Protein AF-A0AA42SFW3-F1 (afdb_monomer)

InterPro domains:
  IPR024712 Catalase, mono-functional, haem-containing, clade 2 [PTHR42821] (2-183)
  IPR029062 Class I glutamine amidotransferase-like [G3DSA:3.40.50.880] (38-189)
  IPR029062 Class I glutamine amidotransferase-like [SSF52317] (36-187)
  IPR041399 Large catalase, C-terminal domain [PF18011] (39-180)
  IPR041399 Large catalase, C-terminal domain [cd03132] (39-154)

Sequence (189 aa):
KELGIKTPPKQQDSLHQPAIASSKRLSTSSFPASDIKQRKIALLVHDDVNASSIDDIKIWAEAEKAIVETLAPKAAPVKSSDGNEIPVDGRQNGEPSVTYDAVIVVDGNNLEVFKADGVSKHYVLETYKHLKPIVFLGDKCALIDEFQLSKDAALFSTQNFKEIQDQFKQAIQNHRLWDREKVVAAIPA

Structure (mmCIF, N/CA/C/O backbone):
data_AF-A0AA42SFW3-F1
#
_entry.id   AF-A0AA42SFW3-F1
#
loop_
_atom_site.group_PDB
_atom_site.id
_atom_site.type_symbol
_atom_site.label_atom_id
_atom_site.label_alt_id
_atom_site.label_com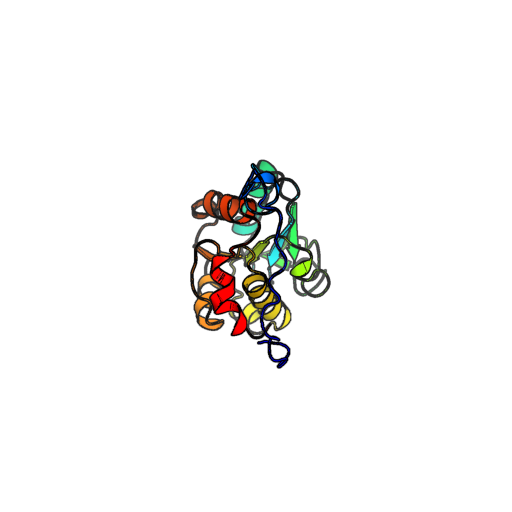p_id
_atom_site.label_asym_id
_atom_site.label_entity_id
_atom_site.label_seq_id
_atom_site.pdbx_PDB_ins_code
_atom_site.Cartn_x
_atom_site.Cartn_y
_atom_site.Cartn_z
_atom_site.occupancy
_atom_site.B_iso_or_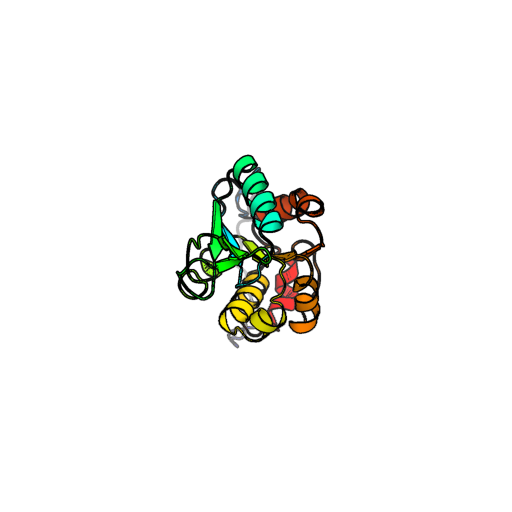equiv
_atom_site.auth_seq_id
_atom_site.auth_comp_id
_atom_site.auth_asym_id
_atom_site.auth_atom_id
_atom_site.pdbx_PDB_model_num
ATOM 1 N N . LYS A 1 1 ? 2.750 -11.425 -32.689 1.00 72.44 1 LYS A N 1
ATOM 2 C CA . LYS A 1 1 ? 2.224 -12.540 -31.866 1.00 72.44 1 LYS A CA 1
ATOM 3 C C . LYS A 1 1 ? 0.876 -12.148 -31.275 1.00 72.44 1 LYS A C 1
ATOM 5 O O . LYS A 1 1 ? -0.109 -12.700 -31.729 1.00 72.44 1 LYS A O 1
ATOM 10 N N . GLU A 1 2 ? 0.822 -11.104 -30.446 1.00 85.38 2 GLU A N 1
ATOM 11 C CA . GLU A 1 2 ? -0.435 -10.586 -29.864 1.00 85.38 2 GLU A CA 1
ATOM 12 C C . GLU A 1 2 ? -1.460 -10.078 -30.893 1.00 85.38 2 GLU A C 1
ATOM 14 O O . GLU A 1 2 ? -2.657 -10.226 -30.701 1.00 85.38 2 GLU A O 1
ATOM 19 N N . LEU A 1 3 ? -1.005 -9.533 -32.028 1.00 90.12 3 LEU A N 1
ATOM 20 C CA . LEU A 1 3 ? -1.896 -9.015 -33.080 1.00 90.12 3 LEU A CA 1
ATOM 21 C C . LEU A 1 3 ? -2.330 -10.068 -34.115 1.00 90.12 3 LEU A C 1
ATOM 23 O O . LEU A 1 3 ? -3.009 -9.729 -35.076 1.00 90.12 3 LEU A O 1
ATOM 27 N N . GLY A 1 4 ? -1.868 -11.320 -34.010 1.00 91.12 4 GLY A N 1
ATOM 28 C CA . GLY A 1 4 ? -2.162 -12.369 -35.004 1.00 91.12 4 GLY A CA 1
ATOM 29 C C . GLY A 1 4 ? -1.581 -12.143 -36.414 1.00 91.12 4 GLY A C 1
ATOM 30 O O . GLY A 1 4 ? -1.746 -12.987 -37.292 1.00 91.12 4 GLY A O 1
ATOM 31 N N . ILE A 1 5 ? -0.870 -11.036 -36.648 1.00 92.31 5 ILE A N 1
ATOM 32 C CA . ILE A 1 5 ? -0.263 -10.706 -37.943 1.00 92.31 5 ILE A CA 1
ATOM 33 C C . ILE A 1 5 ? 1.035 -11.502 -38.134 1.00 92.31 5 ILE A C 1
ATOM 35 O O . ILE A 1 5 ? 1.888 -11.553 -37.240 1.00 92.31 5 ILE A O 1
ATOM 39 N N . LYS A 1 6 ? 1.197 -12.109 -39.316 1.00 89.44 6 LYS A N 1
ATOM 40 C CA . LYS A 1 6 ? 2.431 -12.796 -39.723 1.00 89.44 6 LYS A CA 1
ATOM 41 C C . LYS A 1 6 ? 3.496 -11.772 -40.109 1.00 89.44 6 LYS A C 1
ATOM 43 O O . LYS A 1 6 ? 3.231 -10.879 -40.908 1.00 89.44 6 LYS A O 1
ATOM 48 N N . THR A 1 7 ? 4.701 -11.921 -39.566 1.00 85.31 7 THR A N 1
ATOM 49 C CA . THR A 1 7 ? 5.826 -11.038 -39.889 1.00 85.31 7 THR A CA 1
ATOM 50 C C . THR A 1 7 ? 6.235 -11.230 -41.356 1.00 85.31 7 THR A C 1
ATOM 52 O O . THR A 1 7 ? 6.518 -12.368 -41.742 1.00 85.31 7 THR A O 1
ATOM 55 N N . PRO A 1 8 ? 6.272 -10.166 -42.181 1.00 84.44 8 PRO A N 1
ATOM 56 C CA . PRO A 1 8 ? 6.780 -10.261 -43.546 1.00 84.44 8 PRO A CA 1
ATOM 57 C C . PRO A 1 8 ? 8.282 -10.606 -43.556 1.00 84.44 8 PRO A C 1
ATOM 59 O O . PRO A 1 8 ? 8.975 -10.383 -42.557 1.00 84.44 8 PRO A O 1
ATOM 62 N N . PRO A 1 9 ? 8.810 -11.157 -44.665 1.00 85.25 9 PRO A N 1
ATOM 63 C CA . PRO A 1 9 ? 10.235 -11.446 -44.790 1.00 85.25 9 PRO A CA 1
ATOM 64 C C . PRO A 1 9 ? 11.069 -10.172 -44.602 1.00 85.25 9 PRO A C 1
ATOM 66 O O . PRO A 1 9 ? 10.716 -9.098 -45.087 1.00 85.25 9 PRO A O 1
ATOM 69 N N . LYS A 1 10 ? 12.178 -10.299 -43.865 1.00 77.50 10 LYS A N 1
ATOM 70 C CA . LYS A 1 10 ? 13.058 -9.186 -43.487 1.00 77.50 10 LYS A CA 1
ATOM 71 C C . LYS A 1 10 ? 13.659 -8.545 -44.746 1.00 77.50 10 LYS A C 1
ATOM 73 O O . LYS A 1 10 ? 14.435 -9.196 -45.441 1.00 77.50 10 LYS A O 1
ATOM 78 N N . GLN A 1 11 ? 13.325 -7.287 -45.028 1.00 72.06 11 GLN A N 1
ATOM 79 C CA . GLN A 1 11 ? 14.016 -6.503 -46.056 1.00 72.06 11 GLN A CA 1
ATOM 80 C C . GLN A 1 11 ? 15.428 -6.145 -45.564 1.00 72.06 11 GLN A C 1
ATOM 82 O O . GLN A 1 11 ? 15.617 -5.729 -44.419 1.00 72.06 11 GLN A O 1
ATOM 87 N N . GLN A 1 12 ? 16.430 -6.383 -46.412 1.00 60.97 12 GLN A N 1
ATOM 88 C CA . GLN A 1 12 ? 17.841 -6.070 -46.171 1.00 60.97 12 GLN A CA 1
ATOM 89 C C . GLN A 1 12 ? 18.097 -4.579 -46.432 1.00 60.97 12 GLN A C 1
ATOM 91 O O . GLN A 1 12 ? 18.779 -4.217 -47.384 1.00 60.97 12 GLN A O 1
ATOM 96 N N . ASP A 1 13 ? 17.562 -3.701 -45.591 1.00 63.94 13 ASP A N 1
ATOM 97 C CA . ASP A 1 13 ? 18.064 -2.330 -45.573 1.00 63.94 13 ASP A CA 1
ATOM 98 C C . ASP A 1 13 ? 19.390 -2.301 -44.807 1.00 63.94 13 ASP A C 1
ATOM 100 O O . ASP A 1 13 ? 19.527 -2.871 -43.718 1.00 63.94 13 ASP A O 1
ATOM 104 N N . SER A 1 14 ? 20.397 -1.657 -45.397 1.00 61.97 14 SER A N 1
ATOM 105 C CA . SER A 1 14 ? 21.689 -1.396 -44.769 1.00 61.97 14 SER A CA 1
ATOM 106 C C . SER A 1 14 ? 21.495 -0.414 -43.614 1.00 61.97 14 SER A C 1
ATOM 108 O O . SER A 1 14 ? 21.574 0.802 -43.786 1.00 61.97 14 SER A O 1
ATOM 110 N N . LEU A 1 15 ? 21.191 -0.937 -42.430 1.00 68.19 15 LEU A N 1
ATOM 111 C CA . LEU A 1 15 ? 21.064 -0.131 -41.224 1.00 68.19 15 LEU A CA 1
ATOM 112 C C . LEU A 1 15 ? 22.434 0.470 -40.882 1.00 68.19 15 LEU A C 1
ATOM 114 O O . LEU A 1 15 ? 23.397 -0.264 -40.649 1.00 68.19 15 LEU A O 1
ATOM 118 N N . HIS A 1 16 ? 22.521 1.802 -40.833 1.00 75.81 16 HIS A N 1
ATOM 119 C CA . HIS A 1 16 ? 23.670 2.492 -40.250 1.00 75.81 16 HIS A CA 1
ATOM 120 C C . HIS A 1 16 ? 23.881 1.976 -38.824 1.00 75.81 16 HIS A C 1
ATOM 122 O O . HIS A 1 16 ? 23.003 2.117 -37.971 1.00 75.81 16 HIS A O 1
ATOM 128 N N . GLN A 1 17 ? 25.035 1.359 -38.564 1.00 77.62 17 GLN A N 1
ATOM 129 C CA . GLN A 1 17 ? 25.344 0.895 -37.218 1.00 77.62 17 GLN A CA 1
ATOM 130 C C . GLN A 1 17 ? 25.652 2.098 -36.321 1.00 77.62 17 GLN A C 1
ATOM 132 O O . GLN A 1 17 ? 26.513 2.912 -36.670 1.00 77.62 17 GLN A O 1
ATOM 137 N N . PRO A 1 18 ? 24.964 2.239 -35.177 1.00 80.94 18 PRO A N 1
ATOM 138 C CA . PRO A 1 18 ? 25.259 3.312 -34.248 1.00 80.94 18 PRO A CA 1
ATOM 139 C C . PRO A 1 18 ? 26.635 3.083 -33.617 1.00 80.94 18 PRO A C 1
ATOM 141 O O . PRO A 1 18 ? 26.983 1.964 -33.245 1.00 80.94 18 PRO A O 1
ATOM 144 N N . ALA A 1 19 ? 27.398 4.160 -33.429 1.00 87.12 19 ALA A N 1
ATOM 145 C CA . ALA A 1 19 ? 28.682 4.104 -32.726 1.00 87.12 19 ALA A CA 1
ATOM 146 C C . ALA A 1 19 ? 28.535 3.701 -31.241 1.00 87.12 19 ALA A C 1
ATOM 148 O O . ALA A 1 19 ? 29.488 3.229 -30.628 1.00 87.12 19 ALA A O 1
ATOM 149 N N . ILE A 1 20 ? 27.342 3.880 -30.660 1.00 88.12 20 ILE A N 1
ATOM 150 C CA . ILE A 1 20 ? 27.008 3.503 -29.283 1.00 88.12 20 ILE A CA 1
ATOM 151 C C . ILE A 1 20 ? 25.865 2.488 -29.325 1.00 88.12 20 ILE A C 1
ATOM 153 O O . ILE A 1 20 ? 24.758 2.813 -29.747 1.00 88.12 20 ILE A O 1
ATOM 157 N N . ALA A 1 21 ? 26.124 1.269 -28.848 1.00 87.88 21 ALA A N 1
ATOM 158 C CA . ALA A 1 21 ? 25.141 0.185 -28.867 1.00 87.88 21 ALA A CA 1
ATOM 159 C C . ALA A 1 21 ? 24.032 0.337 -27.807 1.00 87.88 21 ALA A C 1
ATOM 161 O O . ALA A 1 21 ? 22.907 -0.103 -28.026 1.00 87.88 21 ALA A O 1
ATOM 162 N N . SER A 1 22 ? 24.329 0.940 -26.649 1.00 90.50 22 SER A N 1
ATOM 163 C CA . SER A 1 22 ? 23.345 1.187 -25.585 1.00 90.50 22 SER A CA 1
ATOM 164 C C . SER A 1 22 ? 23.753 2.361 -24.689 1.00 90.50 22 SER A C 1
ATOM 166 O O . SER A 1 22 ? 24.934 2.677 -24.555 1.00 90.50 22 SER A O 1
ATOM 168 N N . SER A 1 23 ? 22.774 3.013 -24.058 1.00 92.62 23 SER A N 1
ATOM 169 C CA . SER A 1 23 ? 23.004 4.098 -23.100 1.00 92.62 23 SER A CA 1
ATOM 170 C C . SER A 1 23 ? 22.047 3.975 -21.922 1.00 92.62 23 SER A C 1
ATOM 172 O O . SER A 1 23 ? 20.831 4.017 -22.097 1.00 92.62 23 SER A O 1
ATOM 174 N N . LYS A 1 24 ? 22.590 3.891 -20.699 1.00 93.81 24 LYS A N 1
ATOM 175 C CA . LYS A 1 24 ? 21.784 3.835 -19.466 1.00 93.81 24 LYS A CA 1
ATOM 176 C C . LYS A 1 24 ? 20.871 5.051 -19.306 1.00 93.81 24 LYS A C 1
ATOM 178 O O . LYS A 1 24 ? 19.789 4.911 -18.753 1.00 93.81 24 LYS A O 1
ATOM 183 N N . ARG A 1 25 ? 21.282 6.217 -19.824 1.00 93.81 25 ARG A N 1
ATOM 184 C CA . ARG A 1 25 ? 20.518 7.478 -19.766 1.00 93.81 25 ARG A CA 1
ATOM 185 C C . ARG A 1 25 ? 19.211 7.439 -20.557 1.00 93.81 25 ARG A C 1
ATOM 187 O O . ARG A 1 25 ? 18.357 8.279 -20.318 1.00 93.81 25 ARG A O 1
ATOM 194 N N . LEU A 1 26 ? 19.065 6.489 -21.481 1.00 93.88 26 LEU A N 1
ATOM 195 C CA . LEU A 1 26 ? 17.833 6.282 -22.247 1.00 93.88 26 LEU A CA 1
ATOM 196 C C . LEU A 1 26 ? 16.860 5.314 -21.557 1.00 93.88 26 LEU A C 1
ATOM 198 O O . LEU A 1 26 ? 15.781 5.062 -22.081 1.00 93.88 26 LEU A O 1
ATOM 202 N N . SER A 1 27 ? 17.232 4.760 -20.400 1.00 93.56 27 SER A N 1
ATOM 203 C CA . SER A 1 27 ? 16.371 3.884 -19.608 1.00 93.56 27 SER A CA 1
ATOM 204 C C . SER A 1 27 ? 15.766 4.644 -18.433 1.00 93.56 27 SER A C 1
ATOM 206 O O . SER A 1 27 ? 16.469 5.349 -17.708 1.00 93.56 27 SER A O 1
ATOM 208 N N . THR A 1 28 ? 14.470 4.437 -18.213 1.00 89.38 28 THR A N 1
ATOM 209 C CA . THR A 1 28 ? 13.728 4.988 -17.074 1.00 89.38 28 THR A CA 1
ATOM 210 C C . THR A 1 28 ? 13.974 4.227 -15.769 1.00 89.38 28 THR A C 1
ATOM 212 O O . THR A 1 28 ? 13.719 4.771 -14.702 1.00 89.38 28 THR A O 1
ATOM 215 N N . SER A 1 29 ? 14.494 2.997 -15.827 1.00 88.12 29 SER A N 1
ATOM 216 C CA . SER A 1 29 ? 14.718 2.137 -14.655 1.00 88.12 29 SER A CA 1
ATOM 217 C C . SER A 1 29 ? 16.171 2.101 -14.174 1.00 88.12 29 SER A C 1
ATOM 219 O O . SER A 1 29 ? 16.448 1.600 -13.089 1.00 88.12 29 SER A O 1
ATOM 221 N N . SER A 1 30 ? 17.115 2.643 -14.950 1.00 91.12 30 SER A N 1
ATOM 222 C CA . SER A 1 30 ? 18.550 2.610 -14.611 1.00 91.12 30 SER A CA 1
ATOM 223 C C . SER A 1 30 ? 18.936 3.465 -13.399 1.00 91.12 30 SER A C 1
ATOM 225 O O . SER A 1 30 ? 20.063 3.343 -12.917 1.00 91.12 30 SER A O 1
ATOM 227 N N . PHE A 1 31 ? 18.050 4.355 -12.947 1.00 90.31 31 PHE A N 1
ATOM 228 C CA . PHE A 1 31 ? 18.323 5.333 -11.894 1.00 90.31 31 PHE A CA 1
ATOM 229 C C . PHE A 1 31 ? 17.152 5.367 -10.900 1.00 90.31 31 PHE A C 1
ATOM 231 O O . PHE A 1 31 ? 16.249 6.190 -11.061 1.00 90.31 31 PHE A O 1
ATOM 238 N N . PRO A 1 32 ? 17.126 4.462 -9.904 1.00 90.12 32 PRO A N 1
ATOM 239 C CA . PRO A 1 32 ? 16.116 4.500 -8.850 1.00 90.12 32 PRO A CA 1
ATOM 240 C C . PRO A 1 32 ? 16.223 5.794 -8.033 1.00 90.12 32 PRO A C 1
ATOM 242 O O . PRO A 1 32 ? 17.269 6.451 -8.004 1.00 90.12 32 PRO A O 1
ATOM 245 N N . ALA A 1 33 ? 15.129 6.166 -7.371 1.00 93.56 33 ALA A N 1
ATOM 246 C CA . ALA A 1 33 ? 15.092 7.376 -6.561 1.00 93.56 33 ALA A CA 1
ATOM 247 C C . ALA A 1 33 ? 16.000 7.237 -5.327 1.00 93.56 33 ALA A C 1
ATOM 249 O O . ALA A 1 33 ? 16.075 6.178 -4.710 1.00 93.56 33 ALA A O 1
ATOM 250 N N . SER A 1 34 ? 16.669 8.321 -4.931 1.00 95.12 34 SER A N 1
ATOM 251 C CA . SER A 1 34 ? 17.507 8.340 -3.722 1.00 95.12 34 SER A CA 1
ATOM 252 C C . SER A 1 34 ? 16.702 8.457 -2.426 1.00 95.12 34 SER A C 1
ATOM 254 O O . SER A 1 34 ? 17.239 8.225 -1.347 1.00 95.12 34 SER A O 1
ATOM 256 N N . ASP A 1 35 ? 15.427 8.835 -2.507 1.00 97.44 35 ASP A N 1
ATOM 257 C CA . ASP A 1 35 ? 14.512 9.007 -1.380 1.00 97.44 35 ASP A CA 1
ATOM 258 C C . ASP A 1 35 ? 13.057 8.745 -1.805 1.00 97.44 35 ASP A C 1
ATOM 260 O O . ASP A 1 35 ? 12.789 8.409 -2.962 1.00 97.44 35 ASP A O 1
ATOM 264 N N . ILE A 1 36 ? 12.134 8.852 -0.848 1.00 98.44 36 ILE A N 1
ATOM 265 C CA . ILE A 1 36 ? 10.694 8.648 -1.053 1.00 98.44 36 ILE A CA 1
ATOM 266 C C . ILE A 1 36 ? 9.889 9.927 -0.795 1.00 98.44 36 ILE A C 1
ATOM 268 O O . ILE A 1 36 ? 8.689 9.863 -0.528 1.00 98.44 36 ILE A O 1
ATOM 272 N N . LYS A 1 37 ? 10.530 11.101 -0.860 1.00 98.38 37 LYS A N 1
ATOM 273 C CA . LYS A 1 37 ? 9.858 12.362 -0.537 1.00 98.38 37 LYS A CA 1
ATOM 274 C C . LYS A 1 37 ? 8.658 12.567 -1.456 1.00 98.38 37 LYS A C 1
ATOM 276 O O . LYS A 1 37 ? 8.760 12.359 -2.663 1.00 98.38 37 LYS A O 1
ATOM 281 N N . GLN A 1 38 ? 7.537 12.997 -0.876 1.00 97.69 38 GLN A N 1
ATOM 282 C CA . GLN A 1 38 ? 6.259 13.237 -1.562 1.00 97.69 38 GLN A CA 1
ATOM 283 C C . GLN A 1 38 ? 5.600 11.996 -2.188 1.00 97.69 38 GLN A C 1
ATOM 285 O O . GLN A 1 38 ? 4.539 12.129 -2.796 1.00 97.69 38 GLN A O 1
ATOM 290 N N . ARG A 1 39 ? 6.173 10.795 -2.029 1.00 98.44 39 ARG A N 1
ATOM 291 C CA . ARG A 1 39 ? 5.481 9.555 -2.398 1.00 98.44 39 ARG A CA 1
ATOM 292 C C . ARG A 1 39 ? 4.262 9.384 -1.506 1.00 98.44 39 ARG A C 1
ATOM 294 O O . ARG A 1 39 ? 4.357 9.608 -0.299 1.00 98.44 39 ARG A O 1
ATOM 301 N N . LYS A 1 40 ? 3.134 9.002 -2.102 1.00 98.62 40 LYS A N 1
ATOM 302 C CA . LYS A 1 40 ? 1.872 8.794 -1.390 1.00 98.62 40 LYS A CA 1
ATOM 303 C C . LYS A 1 40 ? 1.733 7.333 -0.977 1.00 98.62 40 LYS A C 1
ATOM 305 O O . LYS A 1 40 ? 1.850 6.436 -1.810 1.00 98.62 40 LYS A O 1
ATOM 310 N N . ILE A 1 41 ? 1.433 7.093 0.293 1.00 98.88 41 ILE A N 1
ATOM 311 C CA . ILE A 1 41 ? 1.239 5.766 0.876 1.00 98.88 41 ILE A CA 1
ATOM 312 C C . ILE A 1 41 ? -0.160 5.716 1.492 1.00 98.88 41 ILE A C 1
ATOM 314 O O . ILE A 1 41 ? -0.493 6.530 2.352 1.00 98.88 41 ILE A O 1
ATOM 318 N N . ALA A 1 42 ? -0.975 4.763 1.047 1.00 98.88 42 ALA A N 1
ATOM 319 C CA . ALA A 1 42 ? -2.302 4.544 1.610 1.00 98.88 42 ALA A CA 1
ATOM 320 C C . ALA A 1 42 ? -2.216 3.629 2.837 1.00 98.88 42 ALA A C 1
ATOM 322 O O . ALA A 1 42 ? -1.643 2.538 2.749 1.00 98.88 42 ALA A O 1
ATOM 323 N N . LEU A 1 43 ? -2.824 4.037 3.954 1.00 98.75 43 LEU A N 1
ATOM 324 C CA . LEU A 1 43 ? -3.082 3.150 5.092 1.00 98.75 43 LEU A CA 1
ATOM 325 C C . LEU A 1 43 ? -4.513 2.648 5.013 1.00 98.75 43 LEU A C 1
ATOM 327 O O . LEU A 1 43 ? -5.450 3.419 5.208 1.00 98.75 43 LEU A O 1
ATOM 331 N N . LEU A 1 44 ? -4.693 1.359 4.749 1.00 98.81 44 LEU A N 1
ATOM 332 C CA . LEU A 1 44 ? -6.020 0.758 4.787 1.00 98.81 44 LEU A CA 1
ATOM 333 C C . LEU A 1 44 ? -6.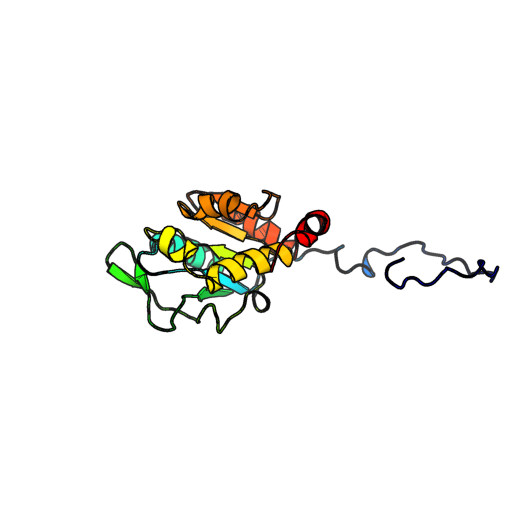366 0.415 6.233 1.00 98.81 44 LEU A C 1
ATOM 335 O O . LEU A 1 44 ? -5.689 -0.408 6.854 1.00 98.81 44 LEU A O 1
ATOM 339 N N . VAL A 1 45 ? -7.419 1.052 6.745 1.00 98.44 45 VAL A N 1
ATOM 340 C CA . VAL A 1 45 ? -7.911 0.873 8.115 1.00 98.44 45 VAL A CA 1
ATOM 341 C C . VAL A 1 45 ? -9.407 0.562 8.137 1.00 98.44 45 VAL A C 1
ATOM 343 O O . VAL A 1 45 ? -10.158 0.952 7.239 1.00 98.44 45 VAL A O 1
ATOM 346 N N . HIS A 1 46 ? -9.842 -0.086 9.214 1.00 98.31 46 HIS A N 1
ATOM 347 C CA . HIS A 1 46 ? -11.243 -0.337 9.563 1.00 98.31 46 HIS A CA 1
ATOM 348 C C . HIS A 1 46 ? -11.451 0.002 11.046 1.00 98.31 46 HIS A C 1
ATOM 350 O O . HIS A 1 46 ? -10.482 0.270 11.751 1.00 98.31 46 HIS A O 1
ATOM 356 N N . ASP A 1 47 ? -12.693 -0.003 11.534 1.00 97.88 47 ASP A N 1
ATOM 357 C CA . ASP A 1 47 ? -12.945 0.077 12.982 1.00 97.88 47 ASP A CA 1
ATOM 358 C C . ASP A 1 47 ? -12.220 -1.058 13.727 1.00 97.88 47 ASP A C 1
ATOM 360 O O . ASP A 1 47 ? -11.951 -2.108 13.147 1.00 97.88 47 ASP A O 1
ATOM 364 N N . ASP A 1 48 ? -11.882 -0.831 14.995 1.00 97.69 48 ASP A N 1
ATOM 365 C CA . ASP A 1 48 ? -11.032 -1.682 15.837 1.00 97.69 48 ASP A CA 1
ATOM 366 C C . ASP A 1 48 ? -9.570 -1.792 15.352 1.00 97.69 48 ASP A C 1
ATOM 368 O O . ASP A 1 48 ? -8.897 -2.804 15.573 1.00 97.69 48 ASP A O 1
ATOM 372 N N . VAL A 1 49 ? -9.062 -0.745 14.688 1.00 97.81 49 VAL A N 1
ATOM 373 C CA . VAL A 1 49 ? -7.661 -0.649 14.232 1.00 97.81 49 VAL A CA 1
ATOM 374 C C . VAL A 1 49 ? -6.680 -0.436 15.387 1.00 97.81 49 VAL A C 1
ATOM 376 O O . VAL A 1 49 ? -6.986 0.228 16.380 1.00 97.81 49 VAL A O 1
ATOM 379 N N . ASN A 1 50 ? -5.462 -0.955 15.241 1.00 97.50 50 ASN A N 1
ATOM 380 C CA . ASN A 1 50 ? -4.367 -0.683 16.161 1.00 97.50 50 ASN A CA 1
ATOM 381 C C . ASN A 1 50 ? -3.809 0.739 15.943 1.00 97.50 50 ASN A C 1
ATOM 383 O O . ASN A 1 50 ? -3.113 1.010 14.962 1.00 97.50 50 ASN A O 1
ATOM 387 N N . ALA A 1 51 ? -4.095 1.652 16.875 1.00 96.56 51 ALA A N 1
ATOM 388 C CA . ALA A 1 51 ? -3.640 3.042 16.790 1.00 96.56 51 ALA A CA 1
ATOM 389 C C . ALA A 1 51 ? -2.107 3.174 16.845 1.00 96.56 51 ALA A C 1
ATOM 391 O O . ALA A 1 51 ? -1.538 3.984 16.116 1.00 96.56 51 ALA A O 1
ATOM 392 N N . SER A 1 52 ? -1.432 2.339 17.643 1.00 96.38 52 SER A N 1
ATOM 393 C CA . SER A 1 52 ? 0.026 2.409 17.817 1.00 96.38 52 SER A CA 1
ATOM 394 C C . SER A 1 52 ? 0.788 2.122 16.521 1.00 96.38 52 SER A C 1
ATOM 396 O O . SER A 1 52 ? 1.779 2.787 16.221 1.00 96.38 52 SER A O 1
ATOM 398 N N . SER A 1 53 ? 0.278 1.196 15.705 1.00 97.56 53 SER A N 1
ATOM 399 C CA . SER A 1 53 ? 0.819 0.915 14.376 1.00 97.56 53 SER A CA 1
ATOM 400 C C . SER A 1 53 ? 0.692 2.125 13.448 1.00 97.56 53 SER A C 1
ATOM 402 O O . SER A 1 53 ? 1.635 2.439 12.724 1.00 97.56 53 SER A O 1
ATOM 404 N N . ILE A 1 54 ? -0.444 2.836 13.479 1.00 97.75 54 ILE A N 1
ATOM 405 C CA . ILE A 1 54 ? -0.652 4.056 12.679 1.00 97.75 54 ILE A CA 1
ATOM 406 C C . ILE A 1 54 ? 0.349 5.137 13.092 1.00 97.75 54 ILE A C 1
ATOM 408 O O . ILE A 1 54 ? 0.956 5.765 12.223 1.00 97.75 54 ILE A O 1
ATOM 412 N N . ASP A 1 55 ? 0.540 5.336 14.395 1.00 97.06 55 ASP A N 1
ATOM 413 C CA . ASP A 1 55 ? 1.462 6.342 14.923 1.00 97.06 55 ASP A CA 1
ATOM 414 C C . ASP A 1 55 ? 2.909 6.050 14.511 1.00 97.06 55 ASP A C 1
ATOM 416 O O . ASP A 1 55 ? 3.596 6.934 13.995 1.00 97.06 55 ASP A O 1
ATOM 420 N N . ASP A 1 56 ? 3.353 4.797 14.643 1.00 98.19 56 ASP A N 1
ATOM 421 C CA . ASP A 1 56 ? 4.691 4.370 14.224 1.00 98.19 56 ASP A CA 1
ATOM 422 C C . ASP A 1 56 ? 4.933 4.611 12.724 1.00 98.19 56 ASP A C 1
ATOM 424 O O . ASP A 1 56 ? 5.998 5.100 12.333 1.00 98.19 56 ASP A O 1
ATOM 428 N N . ILE A 1 57 ? 3.935 4.327 11.881 1.00 98.62 57 ILE A N 1
ATOM 429 C CA . ILE A 1 57 ? 4.012 4.579 10.437 1.00 98.62 57 ILE A CA 1
ATOM 430 C C . ILE A 1 57 ? 4.069 6.081 10.141 1.00 98.62 57 ILE A C 1
ATOM 432 O O . ILE A 1 57 ? 4.867 6.507 9.303 1.00 98.62 57 ILE A O 1
ATOM 436 N N . LYS A 1 58 ? 3.244 6.897 10.809 1.00 98.31 58 LYS A N 1
ATOM 437 C CA . LYS A 1 58 ? 3.213 8.354 10.607 1.00 98.31 58 LYS A CA 1
ATOM 438 C C . LYS A 1 58 ? 4.532 9.011 11.015 1.00 98.31 58 LYS A C 1
ATOM 440 O O . LYS A 1 58 ? 5.040 9.834 10.257 1.00 98.31 58 LYS A O 1
ATOM 445 N N . ILE A 1 59 ? 5.121 8.599 12.140 1.00 98.56 59 ILE A N 1
ATOM 446 C CA . ILE A 1 59 ? 6.437 9.075 12.600 1.00 98.56 59 ILE A CA 1
ATOM 447 C C . ILE A 1 59 ? 7.523 8.757 11.566 1.00 98.56 59 ILE A C 1
ATOM 449 O O . ILE A 1 59 ? 8.309 9.631 11.192 1.00 98.56 59 ILE A O 1
ATOM 453 N N . TRP A 1 60 ? 7.565 7.515 11.074 1.00 98.69 60 TRP A N 1
ATOM 454 C CA . TRP A 1 60 ? 8.517 7.119 10.035 1.00 98.69 60 TRP A CA 1
ATOM 455 C C . TRP A 1 60 ? 8.309 7.916 8.739 1.00 98.69 60 TRP A C 1
ATOM 457 O O . TRP A 1 60 ? 9.267 8.439 8.167 1.00 98.69 60 TRP A O 1
ATOM 467 N N . ALA A 1 61 ? 7.062 8.064 8.292 1.00 98.56 61 ALA A N 1
ATOM 468 C CA . ALA A 1 61 ? 6.750 8.777 7.061 1.00 98.56 61 ALA A CA 1
ATOM 469 C C . ALA A 1 61 ? 7.114 10.263 7.134 1.00 98.56 61 ALA A C 1
ATOM 471 O O . ALA A 1 61 ? 7.638 10.803 6.159 1.00 98.56 61 ALA A O 1
ATOM 472 N N . GLU A 1 62 ? 6.906 10.912 8.281 1.00 98.38 62 GLU A N 1
ATOM 473 C CA . GLU A 1 62 ? 7.329 12.294 8.510 1.00 98.38 62 GLU A CA 1
ATOM 474 C C . GLU A 1 62 ? 8.855 12.437 8.408 1.00 98.38 62 GLU A C 1
ATOM 476 O O . GLU A 1 62 ? 9.347 13.321 7.697 1.00 98.38 62 GLU A O 1
ATOM 481 N N . ALA A 1 63 ? 9.612 11.528 9.034 1.00 98.56 63 ALA A N 1
ATOM 482 C CA . ALA A 1 63 ? 11.073 11.509 8.945 1.00 98.56 63 ALA A CA 1
ATOM 483 C C . ALA A 1 63 ? 11.566 11.340 7.494 1.00 98.56 63 ALA A C 1
ATOM 485 O O . ALA A 1 63 ? 12.537 11.980 7.078 1.00 98.56 63 ALA A O 1
ATOM 486 N N . GLU A 1 64 ? 10.858 10.536 6.698 1.00 98.50 64 GLU A N 1
ATOM 487 C CA . GLU A 1 64 ? 11.145 10.305 5.278 1.00 98.50 64 GLU A CA 1
ATOM 488 C C . GLU A 1 64 ? 10.539 11.355 4.331 1.00 98.50 64 GLU A C 1
ATOM 490 O O . GLU A 1 64 ? 10.842 11.379 3.132 1.00 98.50 64 GLU A O 1
ATOM 495 N N . LYS A 1 65 ? 9.709 12.260 4.863 1.00 98.50 65 LYS A N 1
ATOM 496 C CA . LYS A 1 65 ? 8.882 13.227 4.122 1.00 98.50 65 LYS A CA 1
ATOM 497 C C . LYS A 1 65 ? 7.995 12.566 3.057 1.00 98.50 65 LYS A C 1
ATOM 499 O O . LYS A 1 65 ? 7.762 13.146 1.990 1.00 98.50 65 LYS A O 1
ATOM 504 N N . ALA A 1 66 ? 7.533 11.350 3.332 1.00 98.56 66 ALA A N 1
ATOM 505 C CA . ALA A 1 66 ? 6.493 10.675 2.570 1.00 98.56 66 ALA A CA 1
ATOM 506 C C . ALA A 1 66 ? 5.112 11.185 3.007 1.00 98.56 66 ALA A C 1
ATOM 508 O O . ALA A 1 66 ? 4.930 11.646 4.132 1.00 98.56 66 ALA A O 1
ATOM 509 N N . ILE A 1 67 ? 4.134 11.111 2.109 1.00 98.69 67 ILE A N 1
ATOM 510 C CA . ILE A 1 67 ? 2.750 11.489 2.394 1.00 98.69 67 ILE A CA 1
ATOM 511 C C . ILE A 1 67 ? 1.996 10.213 2.742 1.00 98.69 67 ILE A C 1
ATOM 513 O O . ILE A 1 67 ? 1.901 9.306 1.918 1.00 98.69 67 ILE A O 1
ATOM 517 N N . VAL A 1 68 ? 1.461 10.145 3.954 1.00 98.56 68 VAL A N 1
ATOM 518 C CA . VAL A 1 68 ? 0.652 9.021 4.427 1.00 98.56 68 VAL A CA 1
ATOM 519 C C . VAL A 1 68 ? -0.772 9.505 4.650 1.00 98.56 68 VAL A C 1
ATOM 521 O O . VAL A 1 68 ? -0.971 10.506 5.331 1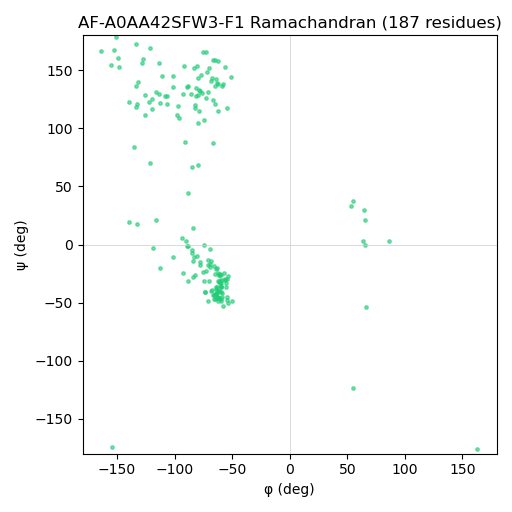.00 98.56 68 VAL A O 1
ATOM 524 N N . GLU A 1 69 ? -1.741 8.783 4.093 1.00 98.62 69 GLU A N 1
ATOM 525 C CA . GLU A 1 69 ? -3.168 9.087 4.239 1.00 98.62 69 GLU A CA 1
ATOM 526 C C . GLU A 1 69 ? -3.913 7.860 4.776 1.00 98.62 69 GLU A C 1
ATOM 528 O O . GLU A 1 69 ? -3.789 6.747 4.254 1.00 98.62 69 GLU A O 1
ATOM 533 N N . THR A 1 70 ? -4.691 8.068 5.836 1.00 98.62 70 THR A N 1
ATOM 534 C CA . THR A 1 70 ? -5.551 7.059 6.452 1.00 98.62 70 THR A CA 1
ATOM 535 C C . THR A 1 70 ? -6.826 6.899 5.630 1.00 98.62 70 THR A C 1
ATOM 537 O O . THR A 1 70 ? -7.652 7.812 5.574 1.00 98.62 70 THR A O 1
ATOM 540 N N . LEU A 1 71 ? -7.019 5.725 5.026 1.00 98.75 71 LEU A N 1
ATOM 541 C CA . LEU A 1 71 ? -8.164 5.412 4.176 1.00 98.75 71 LEU A CA 1
ATOM 542 C C . LEU A 1 71 ? -9.074 4.359 4.809 1.00 98.75 71 LEU A C 1
ATOM 544 O O . LEU A 1 71 ? -8.672 3.213 5.033 1.00 98.75 71 LEU A O 1
ATOM 548 N N . ALA A 1 72 ? -10.341 4.719 4.997 1.00 98.44 72 ALA A N 1
ATOM 549 C CA . ALA A 1 72 ? -11.358 3.849 5.589 1.00 98.44 72 ALA A CA 1
ATOM 550 C C . ALA A 1 72 ? -12.554 3.620 4.641 1.00 98.44 72 ALA A C 1
ATOM 552 O O . ALA A 1 72 ? -12.701 4.322 3.634 1.00 98.44 72 ALA A O 1
ATOM 553 N N . PRO A 1 73 ? -13.464 2.672 4.932 1.00 97.75 73 PRO A N 1
ATOM 554 C CA . PRO A 1 73 ? -14.663 2.457 4.109 1.00 97.75 73 PRO A CA 1
ATOM 555 C C . PRO A 1 73 ? -15.607 3.675 4.049 1.00 97.75 73 PRO A C 1
ATOM 557 O O . PRO A 1 73 ? -16.359 3.870 3.085 1.00 97.75 73 PRO A O 1
ATOM 560 N N . LYS A 1 74 ? -15.579 4.519 5.088 1.00 96.75 74 LYS A N 1
ATOM 561 C CA . LYS A 1 74 ? -16.406 5.724 5.256 1.00 96.75 74 LYS A CA 1
ATOM 562 C C . LYS A 1 74 ? -15.509 6.925 5.562 1.00 96.75 74 LYS A C 1
ATOM 564 O O . LYS A 1 74 ? -14.389 6.747 6.006 1.00 96.75 74 LYS A O 1
ATOM 569 N N . ALA A 1 75 ? -16.014 8.140 5.334 1.00 95.62 75 ALA A N 1
ATOM 570 C CA . ALA A 1 75 ? -15.281 9.380 5.632 1.00 95.62 75 ALA A CA 1
ATOM 571 C C . ALA A 1 75 ? -15.343 9.784 7.117 1.00 95.62 75 ALA A C 1
ATOM 573 O O . ALA A 1 75 ? -14.684 10.732 7.527 1.00 95.62 75 ALA A O 1
ATOM 574 N N . ALA A 1 76 ? -16.184 9.112 7.907 1.00 96.75 76 ALA A N 1
ATOM 575 C CA . ALA A 1 76 ? -16.217 9.314 9.348 1.00 96.75 76 ALA A CA 1
ATOM 576 C C . ALA A 1 76 ? -14.939 8.739 9.987 1.00 96.75 76 ALA A C 1
ATOM 578 O O . ALA A 1 76 ? -14.403 7.769 9.445 1.00 96.75 76 ALA A O 1
ATOM 579 N N . PRO A 1 77 ? -14.486 9.288 11.130 1.00 97.19 77 PRO A N 1
ATOM 580 C CA . PRO A 1 77 ? -13.406 8.696 11.910 1.00 97.19 77 PRO A CA 1
ATOM 581 C C . PRO A 1 77 ? -13.661 7.214 12.198 1.00 97.19 77 PRO A C 1
ATOM 583 O O . PRO A 1 77 ? -14.808 6.817 12.426 1.00 97.19 77 PRO A O 1
ATOM 586 N N . VAL A 1 78 ? -12.596 6.414 12.207 1.00 97.31 78 VAL A N 1
ATOM 587 C 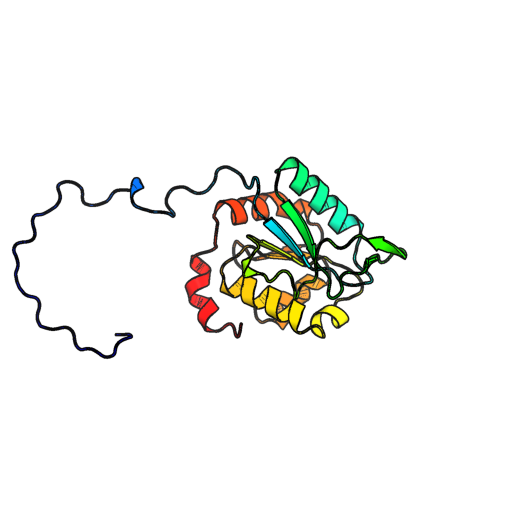CA . VAL A 1 78 ? -12.658 5.019 12.667 1.00 97.31 78 VAL A CA 1
ATOM 588 C C . VAL A 1 78 ? -12.330 4.950 14.149 1.00 97.31 78 VAL A C 1
ATOM 590 O O . VAL A 1 78 ? -11.608 5.802 14.669 1.00 97.31 78 VAL A O 1
ATOM 593 N N . LYS A 1 79 ? -12.832 3.934 14.843 1.00 97.56 79 LYS A N 1
ATOM 594 C CA . LYS A 1 79 ? -12.451 3.678 16.237 1.00 97.56 79 LYS A CA 1
ATOM 595 C C . LYS A 1 79 ? -11.234 2.768 16.302 1.00 97.56 79 LYS A C 1
ATOM 597 O O . LYS A 1 79 ? -11.180 1.767 15.593 1.00 97.56 79 LYS A O 1
ATOM 602 N N . SER A 1 80 ? -10.271 3.090 17.156 1.00 96.12 80 SER A N 1
ATOM 603 C CA . SER A 1 80 ? -9.199 2.160 17.501 1.00 96.12 80 SER A CA 1
ATOM 604 C C . SER A 1 80 ? -9.700 1.067 18.447 1.00 96.12 80 SER A C 1
ATOM 606 O O . SER A 1 80 ? -10.755 1.213 19.068 1.00 96.12 80 SER A O 1
ATOM 608 N N . SER A 1 81 ? -8.915 0.001 18.614 1.00 91.00 81 SER A N 1
ATOM 609 C CA . SER A 1 81 ? -9.179 -1.066 19.597 1.00 91.00 81 SER A CA 1
ATOM 610 C C . SER A 1 81 ? -9.381 -0.553 21.029 1.00 91.00 81 SER A C 1
ATOM 612 O O . SER A 1 81 ? -10.096 -1.171 21.814 1.00 91.00 81 SER A O 1
ATOM 614 N N . ASP A 1 82 ? -8.781 0.594 21.353 1.00 89.69 82 ASP A N 1
ATOM 615 C CA . ASP A 1 82 ? -8.840 1.220 22.677 1.00 89.69 82 ASP A CA 1
ATOM 616 C C . ASP A 1 82 ? -9.971 2.263 22.777 1.00 89.69 82 ASP A C 1
ATOM 618 O O . ASP A 1 82 ? -10.109 2.956 23.784 1.00 89.69 82 ASP A O 1
ATOM 622 N N . GLY A 1 83 ? -10.794 2.384 21.728 1.00 91.81 83 GLY A N 1
ATOM 623 C CA . GLY A 1 83 ? -11.975 3.245 21.673 1.00 91.81 83 GLY A CA 1
ATOM 624 C C . GLY A 1 83 ? -11.721 4.692 21.240 1.00 91.81 83 GLY A C 1
ATOM 625 O O . GLY A 1 83 ? -12.673 5.473 21.202 1.00 91.81 83 GLY A O 1
ATOM 626 N N . ASN A 1 84 ? -10.484 5.055 20.890 1.00 94.38 84 ASN A N 1
ATOM 627 C CA . ASN A 1 84 ? -10.146 6.404 20.431 1.00 94.38 84 ASN A CA 1
ATOM 628 C C . ASN A 1 84 ? -10.587 6.619 18.980 1.00 94.38 84 ASN A C 1
ATOM 630 O O . ASN A 1 84 ? -10.516 5.705 18.161 1.00 94.38 84 ASN A O 1
ATOM 634 N N . GLU A 1 85 ? -11.000 7.838 18.641 1.00 97.12 85 GLU A N 1
ATOM 635 C CA . GLU A 1 85 ? -11.286 8.199 17.252 1.00 97.12 85 GLU A CA 1
ATOM 636 C C . GLU A 1 85 ? -9.990 8.493 16.493 1.00 97.12 85 GLU A C 1
ATOM 638 O O . GLU A 1 85 ? -9.169 9.307 16.919 1.00 97.12 85 GLU A O 1
ATOM 643 N N . ILE A 1 86 ? -9.828 7.847 15.342 1.00 96.62 86 ILE A N 1
ATOM 644 C CA . ILE A 1 86 ? -8.737 8.079 14.404 1.00 96.62 86 ILE A CA 1
ATOM 645 C C . ILE A 1 86 ? -9.301 8.835 13.197 1.00 96.62 86 ILE A C 1
ATOM 647 O O . ILE A 1 86 ? -10.215 8.329 12.533 1.00 96.62 86 ILE A O 1
ATOM 651 N N . PRO A 1 87 ? -8.780 10.037 12.886 1.00 96.81 87 PRO A N 1
ATOM 652 C CA . PRO A 1 87 ? -9.229 10.791 11.728 1.00 96.81 87 PRO A CA 1
ATOM 653 C C . PRO A 1 87 ? -8.909 10.033 10.438 1.00 96.81 87 PRO A C 1
ATOM 655 O O . PRO A 1 87 ? -7.861 9.394 10.304 1.00 96.81 87 PRO A O 1
ATOM 658 N N . VAL A 1 88 ? -9.838 10.130 9.494 1.00 97.50 88 VAL A N 1
ATOM 659 C CA . VAL A 1 88 ? -9.752 9.521 8.169 1.00 97.50 88 VAL A CA 1
ATOM 660 C C . VAL A 1 88 ? -9.519 10.630 7.153 1.00 97.50 88 VAL A C 1
ATOM 662 O O . VAL A 1 88 ? -10.272 11.603 7.118 1.00 97.50 88 VAL A O 1
ATOM 665 N N . ASP A 1 89 ? -8.494 10.469 6.321 1.00 98.31 89 ASP A N 1
ATOM 666 C CA . ASP A 1 89 ? -8.124 11.440 5.288 1.00 98.31 89 ASP A CA 1
ATOM 667 C C . ASP A 1 89 ? -8.954 11.246 4.009 1.00 98.31 89 ASP A C 1
ATOM 669 O O . ASP A 1 89 ? -9.224 12.197 3.277 1.00 98.31 89 ASP A O 1
ATOM 673 N N . GLY A 1 90 ? -9.415 10.017 3.754 1.00 97.62 90 GLY A N 1
ATOM 674 C CA . GLY A 1 90 ? -10.198 9.697 2.568 1.00 97.62 90 GLY A CA 1
ATOM 675 C C . GLY A 1 90 ? -10.944 8.371 2.656 1.00 97.62 90 GLY A C 1
ATOM 676 O O . GLY A 1 90 ? -10.702 7.520 3.512 1.00 97.62 90 GLY A O 1
ATOM 677 N N . ARG A 1 91 ? -11.885 8.177 1.732 1.00 98.00 91 ARG A N 1
ATOM 678 C CA . ARG A 1 91 ? -12.588 6.898 1.589 1.00 98.00 91 ARG A CA 1
ATOM 679 C C . ARG A 1 91 ? -11.813 5.995 0.646 1.00 98.00 91 ARG A C 1
ATOM 681 O O . ARG A 1 91 ? -11.469 6.435 -0.443 1.00 98.00 91 ARG A O 1
ATOM 688 N N . GLN A 1 92 ? -11.668 4.715 0.977 1.00 97.56 92 GLN A N 1
ATOM 689 C CA . GLN A 1 92 ? -10.980 3.737 0.118 1.00 97.56 92 GLN A CA 1
ATOM 690 C C . GLN A 1 92 ? -11.567 3.663 -1.302 1.00 97.56 92 GLN A C 1
ATOM 692 O O . GLN A 1 92 ? -10.837 3.462 -2.265 1.00 97.56 92 GLN A O 1
ATOM 697 N N . ASN A 1 93 ? -12.883 3.860 -1.452 1.00 96.06 93 ASN A N 1
ATOM 698 C CA . ASN A 1 93 ? -13.539 3.885 -2.763 1.00 96.06 93 ASN A CA 1
ATOM 699 C C . ASN A 1 93 ? -13.481 5.248 -3.479 1.00 96.06 93 ASN A C 1
ATOM 701 O O . ASN A 1 93 ? -13.812 5.317 -4.658 1.00 96.06 93 ASN A O 1
ATOM 705 N N . GLY A 1 94 ? -13.130 6.323 -2.769 1.00 97.38 94 GLY A N 1
ATOM 706 C CA . GLY A 1 94 ? -12.913 7.656 -3.339 1.00 97.38 94 GLY A CA 1
ATOM 707 C C . GLY A 1 94 ? -11.452 7.909 -3.715 1.00 97.38 94 GLY A C 1
ATOM 708 O O . GLY A 1 94 ? -11.190 8.702 -4.610 1.00 97.38 94 GLY A O 1
ATOM 709 N N . GLU A 1 95 ? -10.530 7.195 -3.071 1.00 97.81 95 GLU A N 1
ATOM 710 C CA . GLU A 1 95 ? -9.079 7.330 -3.203 1.00 97.81 95 GLU A CA 1
ATOM 711 C C . GLU A 1 95 ? -8.460 5.996 -3.667 1.00 97.81 95 GLU A C 1
ATOM 713 O O . GLU A 1 95 ? -7.833 5.296 -2.868 1.00 97.81 95 GLU A O 1
ATOM 718 N N . PRO A 1 96 ? -8.682 5.578 -4.931 1.00 97.44 96 PRO A N 1
ATOM 719 C CA . PRO A 1 96 ? -8.328 4.242 -5.417 1.00 97.44 96 PRO A CA 1
ATOM 720 C C . PRO A 1 96 ? -6.814 4.012 -5.455 1.00 97.44 96 PRO A C 1
ATOM 722 O O . PRO A 1 96 ? -6.035 4.956 -5.573 1.00 97.44 96 PRO A O 1
ATOM 725 N N . SER A 1 97 ? -6.377 2.747 -5.454 1.00 98.38 97 SER A N 1
ATOM 726 C CA . SER A 1 97 ? -4.951 2.414 -5.310 1.00 98.38 97 SER A CA 1
ATOM 727 C C . SER A 1 97 ? -4.061 3.080 -6.351 1.00 98.38 97 SER A C 1
ATOM 729 O O . SER A 1 97 ? -2.903 3.388 -6.072 1.00 98.38 97 SER A O 1
ATOM 731 N N . VAL A 1 98 ? -4.586 3.324 -7.555 1.00 97.94 98 VAL A N 1
ATOM 732 C CA . VAL A 1 98 ? -3.881 3.966 -8.669 1.00 97.94 98 VAL A CA 1
ATOM 733 C C . VAL A 1 98 ? -3.329 5.357 -8.338 1.00 97.94 98 VAL A C 1
ATOM 735 O O . VAL A 1 98 ? -2.331 5.730 -8.950 1.00 97.94 98 VAL A O 1
ATOM 738 N N . THR A 1 99 ? -3.894 6.078 -7.361 1.00 98.00 99 THR A N 1
ATOM 739 C CA . THR A 1 99 ? -3.422 7.412 -6.939 1.00 98.00 99 THR A CA 1
ATOM 740 C C . THR A 1 99 ? -2.287 7.369 -5.905 1.00 98.00 99 THR A C 1
ATOM 742 O O . THR A 1 99 ? -1.713 8.414 -5.595 1.00 98.00 99 THR A O 1
ATOM 745 N N . TYR A 1 100 ? -1.914 6.177 -5.419 1.00 98.75 100 TYR A N 1
ATOM 746 C CA . TYR A 1 100 ? -0.854 5.964 -4.425 1.00 98.75 100 TYR A CA 1
ATOM 747 C C . TYR A 1 100 ? 0.342 5.199 -4.995 1.00 98.75 100 TYR A C 1
ATOM 749 O O . TYR A 1 100 ? 0.226 4.434 -5.956 1.00 98.75 100 TYR A O 1
ATOM 757 N N . ASP A 1 101 ? 1.509 5.374 -4.381 1.00 98.75 101 ASP A N 1
ATOM 758 C CA . ASP A 1 101 ? 2.745 4.681 -4.744 1.00 98.75 101 ASP A CA 1
ATOM 759 C C . ASP A 1 101 ? 2.897 3.332 -4.017 1.00 98.75 101 ASP A C 1
ATOM 761 O O . ASP A 1 101 ? 3.468 2.401 -4.586 1.00 98.75 101 ASP A O 1
ATOM 765 N N . ALA A 1 102 ? 2.373 3.208 -2.791 1.00 98.88 102 ALA A N 1
ATOM 766 C CA . ALA A 1 102 ? 2.434 1.992 -1.974 1.00 98.88 102 ALA A CA 1
ATOM 767 C C . ALA A 1 102 ? 1.260 1.888 -0.985 1.00 98.88 102 ALA A C 1
ATOM 769 O O . ALA A 1 102 ? 0.537 2.862 -0.762 1.00 98.88 102 ALA A O 1
ATOM 770 N N . VAL A 1 103 ? 1.082 0.705 -0.387 1.00 98.94 103 VAL A N 1
ATOM 771 C CA . VAL A 1 103 ? -0.013 0.420 0.555 1.00 98.94 103 VAL A CA 1
ATOM 772 C C . VAL A 1 103 ? 0.503 -0.255 1.820 1.00 98.94 103 VAL A C 1
ATOM 774 O O . VAL A 1 103 ? 1.336 -1.159 1.760 1.00 98.94 103 VAL A O 1
ATOM 777 N N . ILE A 1 104 ? -0.045 0.141 2.965 1.00 98.88 104 ILE A N 1
ATOM 778 C CA . ILE A 1 104 ? 0.089 -0.581 4.229 1.00 98.88 104 ILE A CA 1
ATOM 779 C C . ILE A 1 104 ? -1.312 -0.980 4.695 1.00 98.88 104 ILE A C 1
ATOM 781 O O . ILE A 1 104 ? -2.204 -0.141 4.812 1.00 98.88 104 ILE A O 1
ATOM 785 N N . VAL A 1 105 ? -1.511 -2.269 4.954 1.00 98.81 105 VAL A N 1
ATOM 786 C CA . VAL A 1 105 ? -2.739 -2.812 5.539 1.00 98.81 105 VAL A CA 1
ATOM 787 C C . VAL A 1 105 ? -2.518 -2.947 7.040 1.00 98.81 105 VAL A C 1
ATOM 789 O O . VAL A 1 105 ? -1.720 -3.782 7.478 1.00 98.81 105 VAL A O 1
ATOM 792 N N . VAL A 1 106 ? -3.182 -2.084 7.809 1.00 98.50 106 VAL A N 1
ATOM 793 C CA . VAL A 1 106 ? -2.945 -1.939 9.250 1.00 98.50 106 VAL A CA 1
ATOM 794 C C . VAL A 1 106 ? -3.646 -3.056 10.026 1.00 98.50 106 VAL A C 1
ATOM 796 O O . VAL A 1 106 ? -4.733 -3.510 9.659 1.00 98.50 106 VAL A O 1
ATOM 799 N N . ASP A 1 107 ? -3.000 -3.515 11.092 1.00 98.00 107 ASP A N 1
ATOM 800 C CA . ASP A 1 107 ? -3.514 -4.527 12.008 1.00 98.00 107 ASP A CA 1
ATOM 801 C C . ASP A 1 107 ? -4.645 -4.001 12.909 1.00 98.00 107 ASP A C 1
ATOM 803 O O . ASP A 1 107 ? -4.906 -2.800 13.018 1.00 98.00 107 ASP A O 1
ATOM 807 N N . GLY A 1 108 ? -5.356 -4.927 13.547 1.00 96.25 108 GLY A N 1
ATOM 808 C CA . GLY A 1 108 ? -6.457 -4.630 14.463 1.00 96.25 108 GLY A CA 1
ATOM 809 C C . GLY A 1 108 ? -7.340 -5.850 14.705 1.00 96.25 108 GLY A C 1
ATOM 810 O O . GLY A 1 108 ? -7.085 -6.924 14.172 1.00 96.25 108 GLY A O 1
ATOM 811 N N . ASN A 1 109 ? -8.430 -5.692 15.453 1.00 95.88 109 ASN A N 1
ATOM 812 C CA . ASN A 1 109 ? -9.379 -6.782 15.724 1.00 95.88 109 ASN A CA 1
ATOM 813 C C . ASN A 1 109 ? -10.477 -6.868 14.649 1.00 95.88 109 ASN A C 1
ATOM 815 O O . ASN A 1 109 ? -11.658 -7.011 14.950 1.00 95.88 109 ASN A O 1
ATOM 819 N N . ASN A 1 110 ? -10.086 -6.756 13.377 1.00 96.81 110 ASN A N 1
ATOM 820 C CA . ASN A 1 110 ? -11.007 -6.511 12.262 1.00 96.81 110 ASN A CA 1
ATOM 821 C C . ASN A 1 110 ? -10.682 -7.306 10.982 1.00 96.81 110 ASN A C 1
ATOM 823 O O . ASN A 1 110 ? -11.164 -6.955 9.904 1.00 96.81 110 ASN A O 1
ATOM 827 N N . LEU A 1 111 ? -9.909 -8.401 11.070 1.00 98.06 111 LEU A N 1
ATOM 828 C CA . LEU A 1 111 ? -9.583 -9.255 9.915 1.00 98.06 111 LEU A CA 1
ATOM 829 C C . LEU A 1 111 ? -10.816 -9.672 9.104 1.00 98.06 111 LEU A C 1
ATOM 831 O O . LEU A 1 111 ? -10.830 -9.555 7.881 1.00 98.06 111 LEU A O 1
ATOM 835 N N . GLU A 1 112 ? -11.854 -10.162 9.779 1.00 98.00 112 GLU A N 1
ATOM 836 C CA . GLU A 1 112 ? -13.055 -10.672 9.111 1.00 98.00 112 GLU A CA 1
ATOM 837 C C . GLU A 1 112 ? -13.877 -9.544 8.474 1.00 98.00 112 GLU A C 1
ATOM 839 O O . GLU A 1 112 ? -14.452 -9.725 7.400 1.00 98.00 112 GLU A O 1
ATOM 844 N N . VAL A 1 113 ? -13.856 -8.345 9.070 1.00 98.00 113 VAL A N 1
ATOM 845 C CA . VAL A 1 113 ? -14.438 -7.136 8.466 1.00 98.00 113 VAL A CA 1
ATOM 846 C C . VAL A 1 113 ? -13.695 -6.792 7.176 1.00 98.00 113 VAL A C 1
ATOM 848 O O . VAL A 1 113 ? -14.331 -6.580 6.144 1.00 98.00 113 VAL A O 1
ATOM 851 N N . PHE A 1 114 ? -12.359 -6.818 7.202 1.00 98.31 114 PHE A N 1
ATOM 852 C CA . PHE A 1 114 ? -11.537 -6.589 6.014 1.00 98.31 114 PHE A CA 1
ATOM 853 C C . PHE A 1 114 ? -11.838 -7.616 4.912 1.00 98.31 114 PHE A C 1
ATOM 855 O O . PHE A 1 114 ? -12.040 -7.251 3.756 1.00 98.31 114 PHE A O 1
ATOM 862 N N . LYS A 1 115 ? -11.912 -8.911 5.249 1.00 97.94 115 LYS A N 1
ATOM 863 C CA . LYS A 1 115 ? -12.226 -9.984 4.284 1.00 97.94 115 LYS A CA 1
ATOM 864 C C . LYS A 1 115 ? -13.618 -9.835 3.666 1.00 97.94 115 LYS A C 1
ATOM 866 O O . LYS A 1 115 ? -13.824 -10.211 2.507 1.00 97.94 115 LYS A O 1
ATOM 871 N N . ALA A 1 116 ? -14.578 -9.288 4.407 1.00 98.00 116 ALA A N 1
ATOM 872 C CA . ALA A 1 116 ? -15.913 -9.003 3.893 1.00 98.00 116 ALA A CA 1
ATOM 873 C C . ALA A 1 116 ? -15.947 -7.769 2.968 1.00 98.00 116 ALA A C 1
ATOM 875 O O . ALA A 1 116 ? -16.819 -7.683 2.101 1.00 98.00 116 ALA A O 1
ATOM 876 N N . ASP A 1 117 ? -14.989 -6.848 3.091 1.00 98.19 117 ASP A N 1
ATOM 877 C CA . ASP A 1 117 ? -14.942 -5.604 2.323 1.00 98.19 117 ASP A CA 1
ATOM 878 C C . ASP A 1 117 ? -14.384 -5.811 0.903 1.00 98.19 117 ASP A C 1
ATOM 880 O O . ASP A 1 117 ? -13.185 -5.979 0.671 1.00 98.19 117 ASP A O 1
ATOM 884 N N . GLY A 1 118 ? -15.275 -5.792 -0.092 1.00 98.19 118 GLY A N 1
ATOM 885 C CA . GLY A 1 118 ? -14.902 -5.915 -1.502 1.00 98.19 118 GLY A CA 1
ATOM 886 C C . GLY A 1 118 ? -13.971 -4.806 -2.001 1.00 98.19 118 GLY A C 1
ATOM 887 O O . GLY A 1 118 ? -13.115 -5.078 -2.842 1.00 98.19 118 GLY A O 1
ATOM 888 N N . VAL A 1 119 ? -14.104 -3.585 -1.473 1.00 98.38 119 VAL A N 1
ATOM 889 C CA . VAL A 1 119 ? -13.277 -2.443 -1.883 1.00 98.38 119 VAL A CA 1
ATOM 890 C C . VAL A 1 119 ? -11.860 -2.630 -1.367 1.00 98.38 119 VAL A C 1
ATOM 892 O O . VAL A 1 119 ? -10.926 -2.545 -2.160 1.00 98.38 119 VAL A O 1
ATOM 895 N N . SER A 1 120 ? -11.683 -2.953 -0.082 1.00 98.31 120 SER A N 1
ATOM 896 C CA . SER A 1 120 ? -10.347 -3.166 0.491 1.00 98.31 120 SER A CA 1
ATOM 897 C C . SER A 1 120 ? -9.630 -4.353 -0.156 1.00 98.31 120 SER A C 1
ATOM 899 O O . SER A 1 120 ? -8.440 -4.264 -0.462 1.00 98.31 120 SER A O 1
ATOM 901 N N . LYS A 1 121 ? -10.359 -5.445 -0.438 1.00 98.50 121 LYS A N 1
ATOM 902 C CA . LYS A 1 121 ? -9.829 -6.595 -1.190 1.00 98.50 121 LYS A CA 1
ATOM 903 C C . LYS A 1 121 ? -9.325 -6.186 -2.568 1.00 98.50 121 LYS A C 1
ATOM 905 O O . LYS A 1 121 ? -8.178 -6.467 -2.911 1.00 98.50 121 LYS A O 1
ATOM 910 N N . HIS A 1 122 ? -10.165 -5.501 -3.345 1.00 98.62 122 HIS A N 1
ATOM 911 C CA . HIS A 1 122 ? -9.782 -5.026 -4.670 1.00 98.62 122 HIS A CA 1
ATOM 912 C C . HIS A 1 122 ? -8.579 -4.080 -4.597 1.00 98.62 122 HIS A C 1
ATOM 914 O O . HIS A 1 122 ? -7.652 -4.233 -5.381 1.00 98.62 122 HIS A O 1
ATOM 920 N N . TYR A 1 123 ? -8.534 -3.185 -3.606 1.00 98.75 123 TYR A N 1
ATOM 921 C CA . TYR A 1 123 ? -7.421 -2.261 -3.389 1.00 98.75 123 TYR A CA 1
ATOM 922 C C . TYR A 1 123 ? -6.078 -2.989 -3.274 1.00 98.75 123 TYR A C 1
ATOM 924 O O . TYR A 1 123 ? -5.103 -2.622 -3.933 1.00 98.75 123 TYR A O 1
ATOM 932 N N . VAL A 1 124 ? -6.025 -4.045 -2.459 1.00 98.62 124 VAL A N 1
ATOM 933 C CA . VAL A 1 124 ? -4.818 -4.858 -2.260 1.00 98.62 124 VAL A CA 1
ATOM 934 C C . VAL A 1 124 ? -4.436 -5.602 -3.539 1.00 98.62 124 VAL A C 1
ATOM 936 O O . VAL A 1 124 ? -3.273 -5.563 -3.947 1.00 98.62 124 VAL A O 1
ATOM 939 N N . LEU A 1 125 ? -5.403 -6.249 -4.195 1.00 98.69 125 LEU A N 1
ATOM 940 C CA . LEU A 1 125 ? -5.154 -7.009 -5.421 1.00 98.69 125 LEU A CA 1
ATOM 941 C C . LEU A 1 125 ? -4.697 -6.101 -6.576 1.00 98.69 125 LEU A C 1
ATOM 943 O O . LEU A 1 125 ? -3.743 -6.438 -7.276 1.00 98.69 125 LEU A O 1
ATOM 947 N N . GLU A 1 126 ? -5.318 -4.931 -6.744 1.00 98.69 126 GLU A N 1
ATOM 948 C CA . GLU A 1 126 ? -4.946 -3.923 -7.743 1.00 98.69 126 GLU A CA 1
ATOM 949 C C . GLU A 1 126 ? -3.540 -3.373 -7.462 1.00 98.69 126 GLU A C 1
ATOM 951 O O . GLU A 1 126 ? -2.708 -3.276 -8.366 1.00 98.69 126 GLU A O 1
ATOM 956 N N . THR A 1 127 ? -3.223 -3.093 -6.195 1.00 98.69 127 THR A N 1
ATOM 957 C CA . THR A 1 127 ? -1.880 -2.667 -5.771 1.00 98.69 127 THR A CA 1
ATOM 958 C C . THR A 1 127 ? -0.827 -3.715 -6.130 1.00 98.69 127 THR A C 1
ATOM 960 O O . THR A 1 127 ? 0.223 -3.383 -6.694 1.00 98.69 127 THR A O 1
ATOM 963 N N . TYR A 1 128 ? -1.118 -4.992 -5.858 1.00 98.62 128 TYR A N 1
ATOM 964 C CA . TYR A 1 128 ? -0.216 -6.098 -6.166 1.00 98.62 128 TYR A CA 1
ATOM 965 C C . TYR A 1 128 ? -0.021 -6.244 -7.676 1.00 98.62 128 TYR A C 1
ATOM 967 O O . TYR A 1 128 ? 1.122 -6.309 -8.143 1.00 98.62 128 TYR A O 1
ATOM 975 N N . LYS A 1 129 ? -1.125 -6.212 -8.435 1.00 98.31 129 LYS A N 1
ATOM 976 C CA . LYS A 1 129 ? -1.152 -6.283 -9.900 1.00 98.31 129 LYS A CA 1
ATOM 977 C C . LYS A 1 129 ? -0.378 -5.142 -10.552 1.00 98.31 129 LYS A C 1
ATOM 979 O O . LYS A 1 129 ? 0.327 -5.354 -11.534 1.00 98.31 129 LYS A O 1
ATOM 984 N N . HIS A 1 130 ? -0.435 -3.952 -9.964 1.00 98.44 130 HIS A N 1
ATOM 985 C CA . HIS A 1 130 ? 0.319 -2.783 -10.402 1.00 98.44 130 HIS A CA 1
ATOM 986 C C . HIS A 1 130 ? 1.752 -2.726 -9.864 1.00 98.44 130 HIS A C 1
ATOM 988 O O . HIS A 1 130 ? 2.405 -1.695 -10.023 1.00 98.44 130 HIS A O 1
ATOM 994 N N . LEU A 1 131 ? 2.278 -3.825 -9.311 1.00 98.44 131 LEU A N 1
ATOM 995 C CA . LEU A 1 131 ? 3.687 -3.990 -8.931 1.00 98.44 131 LEU A CA 1
ATOM 996 C C . LEU A 1 131 ? 4.140 -3.053 -7.801 1.00 98.44 131 LEU A C 1
ATOM 998 O O . LEU A 1 131 ? 5.332 -2.767 -7.669 1.00 98.44 131 LEU A O 1
ATOM 1002 N N . LYS A 1 132 ? 3.198 -2.537 -7.011 1.00 98.69 132 LYS A N 1
ATOM 1003 C CA . LYS A 1 132 ? 3.490 -1.594 -5.931 1.00 98.69 132 LYS A CA 1
ATOM 1004 C C . LYS A 1 132 ? 3.921 -2.333 -4.658 1.00 98.69 132 LYS A C 1
ATOM 1006 O O . LYS A 1 132 ? 3.503 -3.482 -4.454 1.00 98.69 132 LYS A O 1
ATOM 1011 N N . PRO A 1 133 ? 4.741 -1.702 -3.801 1.00 98.75 133 PRO A N 1
ATOM 1012 C CA . PRO A 1 133 ? 5.063 -2.240 -2.487 1.00 98.75 133 PRO A CA 1
ATOM 1013 C C . PRO A 1 133 ? 3.830 -2.353 -1.580 1.00 98.75 133 PRO A C 1
ATOM 1015 O O . PRO A 1 133 ? 2.994 -1.446 -1.556 1.00 98.75 133 PRO A O 1
ATOM 1018 N N . ILE A 1 134 ? 3.737 -3.451 -0.824 1.00 98.88 134 ILE A N 1
ATOM 1019 C CA . ILE A 1 134 ? 2.651 -3.714 0.132 1.00 98.88 134 ILE A CA 1
ATOM 1020 C C . ILE A 1 134 ? 3.233 -4.194 1.458 1.00 98.88 134 ILE A C 1
ATOM 1022 O O . ILE A 1 134 ? 4.100 -5.068 1.468 1.00 98.88 134 ILE A O 1
ATOM 1026 N N . VAL A 1 135 ? 2.721 -3.677 2.571 1.00 98.88 135 VAL A N 1
ATOM 1027 C CA . VAL A 1 135 ? 2.959 -4.229 3.912 1.00 98.88 135 VAL A CA 1
ATOM 1028 C C . VAL A 1 135 ? 1.641 -4.724 4.491 1.00 98.88 135 VAL A C 1
ATOM 1030 O O . VAL A 1 135 ? 0.658 -3.989 4.500 1.00 98.88 135 VAL A O 1
ATOM 1033 N N . PHE A 1 136 ? 1.637 -5.942 5.021 1.00 98.81 136 PHE A N 1
ATOM 1034 C CA . PHE A 1 136 ? 0.585 -6.450 5.896 1.00 98.81 136 PHE A CA 1
ATOM 1035 C C . PHE A 1 136 ? 1.105 -6.504 7.331 1.00 98.81 136 PHE A C 1
ATOM 1037 O O . PHE A 1 136 ? 2.162 -7.093 7.583 1.00 98.81 136 PHE A O 1
ATOM 1044 N N . LEU A 1 137 ? 0.365 -5.903 8.261 1.00 98.69 137 LEU A N 1
ATOM 1045 C CA . LEU A 1 137 ? 0.697 -5.917 9.682 1.00 98.69 137 LEU A CA 1
ATOM 1046 C C . LEU A 1 137 ? -0.150 -6.935 10.447 1.00 98.69 137 LEU A C 1
ATOM 1048 O O . LEU A 1 137 ? -1.323 -7.141 10.137 1.00 98.69 137 LEU A O 1
ATOM 1052 N N . GLY A 1 138 ? 0.446 -7.564 11.459 1.00 97.94 138 GLY A N 1
ATOM 1053 C CA . GLY A 1 138 ? -0.270 -8.345 12.467 1.00 97.94 138 GLY A CA 1
ATOM 1054 C C . GLY A 1 138 ? -1.164 -9.439 11.879 1.00 97.94 138 GLY A C 1
ATOM 1055 O O . GLY A 1 138 ? -0.711 -10.295 11.113 1.00 97.94 138 GLY A O 1
ATOM 1056 N N . ASP A 1 139 ? -2.449 -9.391 12.226 1.00 97.06 139 ASP A N 1
ATOM 1057 C CA . ASP A 1 139 ? -3.489 -10.319 11.771 1.00 97.06 139 ASP A CA 1
ATOM 1058 C C . ASP A 1 139 ? -3.717 -10.279 10.247 1.00 97.06 139 ASP A C 1
ATOM 1060 O O . ASP A 1 139 ? -4.109 -11.281 9.645 1.00 97.06 139 ASP A O 1
ATOM 1064 N N . LYS A 1 140 ? -3.391 -9.160 9.587 1.00 98.38 140 LYS A N 1
ATOM 1065 C CA . LYS A 1 140 ? -3.515 -8.997 8.130 1.00 98.38 140 LYS A CA 1
ATOM 1066 C C . LYS A 1 140 ? -2.496 -9.811 7.348 1.00 98.38 140 LYS A C 1
ATOM 1068 O O . LYS A 1 140 ? -2.685 -10.007 6.151 1.00 98.38 140 LYS A O 1
ATOM 1073 N N . CYS A 1 141 ? -1.461 -10.354 7.994 1.00 98.00 141 CYS A N 1
ATOM 1074 C CA . CYS A 1 141 ? -0.528 -11.278 7.346 1.00 98.00 141 CYS A CA 1
ATOM 1075 C C . CYS A 1 141 ? -1.244 -12.501 6.741 1.00 98.00 141 CYS A C 1
ATOM 1077 O O . CYS A 1 141 ? -0.802 -13.014 5.714 1.00 98.00 141 CYS A O 1
ATOM 1079 N N . ALA A 1 142 ? -2.369 -12.928 7.329 1.00 97.56 142 ALA A N 1
ATOM 1080 C CA . ALA A 1 142 ? -3.196 -14.020 6.813 1.00 97.56 142 ALA A CA 1
ATOM 1081 C C . ALA A 1 142 ? -3.812 -13.727 5.428 1.00 97.56 142 ALA A C 1
ATOM 1083 O O . ALA A 1 142 ? -4.183 -14.655 4.711 1.00 97.56 142 ALA A O 1
ATOM 1084 N N . LEU A 1 143 ? -3.900 -12.453 5.022 1.00 98.12 143 LEU A N 1
ATOM 1085 C CA . LEU A 1 143 ? -4.468 -12.067 3.727 1.00 98.12 143 LEU A CA 1
ATOM 1086 C C . LEU A 1 143 ? -3.595 -12.479 2.537 1.00 98.12 143 LEU A C 1
ATOM 1088 O O . LEU A 1 143 ? -4.095 -12.561 1.421 1.00 98.12 143 LEU A O 1
ATOM 1092 N N . ILE A 1 144 ? -2.307 -12.747 2.760 1.00 97.62 144 ILE A N 1
ATOM 1093 C CA . ILE A 1 144 ? -1.395 -13.201 1.703 1.00 97.62 144 ILE A CA 1
ATOM 1094 C C . ILE A 1 144 ? -1.871 -14.541 1.145 1.00 97.62 144 ILE A C 1
ATOM 1096 O O . ILE A 1 144 ? -2.011 -14.682 -0.068 1.00 97.62 144 ILE A O 1
ATOM 1100 N N . ASP A 1 145 ? -2.176 -15.488 2.032 1.00 96.62 145 ASP A N 1
ATOM 1101 C CA . ASP A 1 145 ? -2.652 -16.813 1.643 1.00 96.62 145 ASP A CA 1
ATOM 1102 C C . ASP A 1 145 ? -4.104 -16.751 1.144 1.00 96.62 145 ASP A C 1
ATOM 1104 O O . ASP A 1 145 ? -4.424 -17.349 0.118 1.00 96.62 145 ASP A O 1
ATOM 1108 N N . GLU A 1 146 ? -4.961 -15.959 1.804 1.00 96.12 146 GLU A N 1
ATOM 1109 C CA . GLU A 1 146 ? -6.359 -15.720 1.396 1.00 96.12 146 GLU A CA 1
ATOM 1110 C C . GLU A 1 146 ? -6.459 -15.229 -0.057 1.00 96.12 146 GLU A C 1
ATOM 1112 O O . GLU A 1 146 ? -7.276 -15.711 -0.840 1.00 96.12 146 GLU A O 1
ATOM 1117 N N . PHE A 1 147 ? -5.603 -14.277 -0.434 1.00 96.56 147 PHE A N 1
ATOM 1118 C CA . PHE A 1 147 ? -5.568 -13.690 -1.774 1.00 96.56 147 PHE A CA 1
ATOM 1119 C C . PHE A 1 147 ? -4.633 -14.425 -2.736 1.00 96.56 147 PHE A C 1
ATOM 1121 O O . PHE A 1 147 ? -4.490 -13.998 -3.882 1.00 96.56 147 PHE A O 1
ATOM 1128 N N . GLN A 1 148 ? -4.009 -15.522 -2.292 1.00 95.81 148 GLN A N 1
ATOM 1129 C CA . GLN A 1 148 ? -3.075 -16.330 -3.080 1.00 95.81 148 GLN A CA 1
ATOM 1130 C C . GLN A 1 148 ? -1.918 -15.494 -3.655 1.00 95.81 148 GLN A C 1
ATOM 1132 O O . GLN A 1 148 ? -1.465 -15.699 -4.784 1.00 95.81 148 GLN A O 1
ATOM 1137 N N . LEU A 1 149 ? -1.438 -14.522 -2.877 1.00 96.25 149 LEU A N 1
ATOM 1138 C CA . LEU A 1 149 ? -0.328 -13.662 -3.261 1.00 96.25 149 LEU A CA 1
ATOM 1139 C C . LEU A 1 149 ? 0.996 -14.370 -2.994 1.00 96.25 149 LEU A C 1
ATOM 1141 O O . LEU A 1 149 ? 1.230 -14.930 -1.925 1.00 96.25 149 LEU A O 1
ATOM 1145 N N . SER A 1 150 ? 1.911 -14.300 -3.957 1.00 94.38 150 SER A N 1
ATOM 1146 C CA . SER A 1 150 ? 3.269 -14.803 -3.759 1.00 94.38 150 SER A CA 1
ATOM 1147 C C . SER A 1 150 ? 4.103 -13.762 -3.017 1.00 94.38 150 SER A C 1
ATOM 1149 O O . SER A 1 150 ? 4.168 -12.607 -3.446 1.00 94.38 150 SER A O 1
ATOM 1151 N N . LYS A 1 151 ? 4.758 -14.172 -1.923 1.00 94.31 151 LYS A N 1
ATOM 1152 C CA . LYS A 1 151 ? 5.742 -13.329 -1.231 1.00 94.31 151 LYS A CA 1
ATOM 1153 C C . LYS A 1 151 ? 6.914 -13.024 -2.161 1.00 94.31 151 LYS A C 1
ATOM 1155 O O . LYS A 1 151 ? 7.403 -13.903 -2.869 1.00 94.31 151 LYS A O 1
ATOM 1160 N N . ASP A 1 152 ? 7.374 -11.781 -2.127 1.00 96.50 152 ASP A N 1
ATOM 1161 C CA . ASP A 1 152 ? 8.470 -11.283 -2.950 1.00 96.50 152 ASP A CA 1
ATOM 1162 C C . ASP A 1 152 ? 9.169 -10.095 -2.269 1.00 96.50 152 ASP A C 1
ATOM 1164 O O . ASP A 1 152 ? 8.864 -9.747 -1.130 1.00 96.50 152 ASP A O 1
ATOM 1168 N N . ALA A 1 153 ? 10.123 -9.466 -2.958 1.00 96.31 153 ALA A N 1
ATOM 1169 C CA . ALA A 1 153 ? 10.937 -8.383 -2.405 1.00 96.31 153 ALA A CA 1
ATOM 1170 C C . ALA A 1 153 ? 10.182 -7.058 -2.154 1.00 96.31 153 ALA A C 1
ATOM 1172 O O . ALA A 1 153 ? 10.786 -6.110 -1.658 1.00 96.31 153 ALA A O 1
ATOM 1173 N N . ALA A 1 154 ? 8.897 -6.961 -2.510 1.00 97.75 154 ALA A N 1
ATOM 1174 C CA . ALA A 1 154 ? 8.065 -5.779 -2.285 1.00 97.75 154 ALA A CA 1
ATOM 1175 C C . ALA A 1 154 ? 6.696 -6.130 -1.672 1.00 97.75 154 ALA A C 1
ATOM 1177 O O . ALA A 1 154 ? 5.762 -5.331 -1.745 1.00 97.75 154 ALA A O 1
ATOM 1178 N N . LEU A 1 155 ? 6.545 -7.325 -1.102 1.00 98.44 155 LEU A N 1
ATOM 1179 C CA . LEU A 1 155 ? 5.386 -7.719 -0.311 1.00 98.44 155 LEU A CA 1
ATOM 1180 C C . LEU A 1 155 ? 5.888 -8.204 1.046 1.00 98.44 155 LEU A C 1
ATOM 1182 O O . LEU A 1 155 ? 6.521 -9.253 1.158 1.00 98.44 155 LEU A O 1
ATOM 1186 N N . PHE A 1 156 ? 5.586 -7.428 2.080 1.00 98.44 156 PH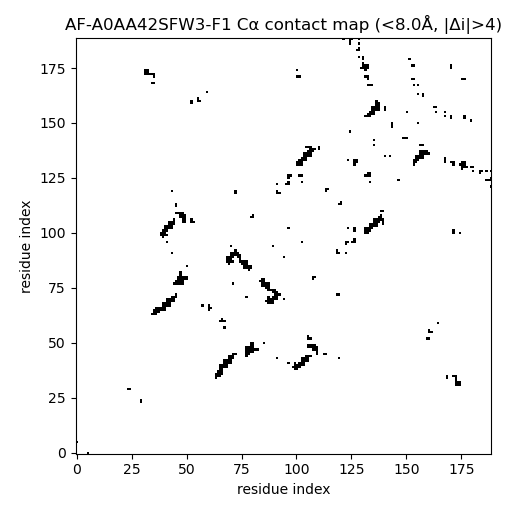E A N 1
ATOM 1187 C CA . PHE A 1 156 ? 6.080 -7.638 3.433 1.00 98.44 156 PHE A CA 1
ATOM 1188 C C . PHE A 1 156 ? 4.950 -8.078 4.364 1.00 98.44 156 PHE A C 1
ATOM 1190 O O . PHE A 1 156 ? 3.812 -7.626 4.249 1.00 98.44 156 PHE A O 1
ATOM 1197 N N . SER A 1 157 ? 5.286 -8.948 5.312 1.00 97.69 157 SER A N 1
ATOM 1198 C CA . SER A 1 157 ? 4.408 -9.390 6.397 1.00 97.69 157 SER A CA 1
ATOM 1199 C C . SER A 1 157 ? 5.185 -9.310 7.701 1.00 97.69 157 SER A C 1
ATOM 1201 O O . SER A 1 157 ? 6.223 -9.967 7.805 1.00 97.69 157 SER A O 1
ATOM 1203 N N . THR A 1 158 ? 4.718 -8.535 8.674 1.00 97.88 158 THR A N 1
ATOM 1204 C CA . THR A 1 158 ? 5.390 -8.394 9.974 1.00 97.88 158 THR A CA 1
ATOM 1205 C C . THR A 1 158 ? 4.388 -8.121 11.092 1.00 97.88 158 THR A C 1
ATOM 1207 O O . THR A 1 158 ? 3.269 -7.686 10.840 1.00 97.88 158 THR A O 1
ATOM 1210 N N . GLN A 1 159 ? 4.789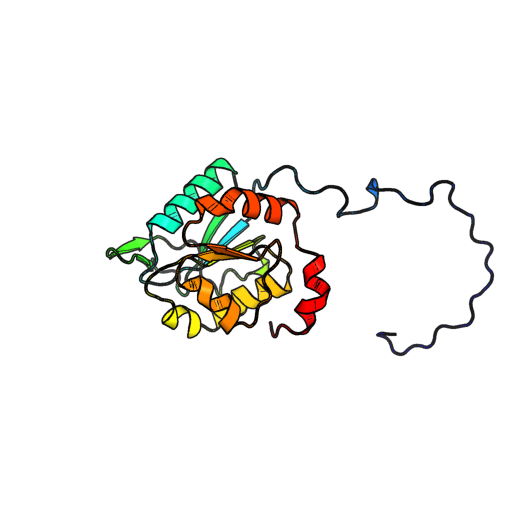 -8.361 12.338 1.00 97.44 159 GLN A N 1
ATOM 1211 C CA . GLN A 1 159 ? 4.042 -7.908 13.513 1.00 97.44 159 GLN A CA 1
ATOM 1212 C C . GLN A 1 159 ? 4.346 -6.444 13.854 1.00 97.44 159 GLN A C 1
ATOM 1214 O O . GLN A 1 159 ? 3.508 -5.771 14.437 1.00 97.44 159 GLN A O 1
ATOM 1219 N N . ASN A 1 160 ? 5.528 -5.943 13.482 1.00 96.38 160 ASN A N 1
ATOM 1220 C CA . ASN A 1 160 ? 5.979 -4.601 13.825 1.00 96.38 160 ASN A CA 1
ATOM 1221 C C . ASN A 1 160 ? 6.555 -3.896 12.595 1.00 96.38 160 ASN A C 1
ATOM 1223 O O . ASN A 1 160 ? 7.566 -4.321 12.031 1.00 96.38 160 ASN A O 1
ATOM 1227 N N . PHE A 1 161 ? 5.933 -2.782 12.206 1.00 98.38 161 PHE A N 1
ATOM 1228 C CA . PHE A 1 161 ? 6.338 -1.992 11.044 1.00 98.38 161 PHE A CA 1
ATOM 1229 C C . PHE A 1 161 ? 7.812 -1.556 11.095 1.00 98.38 161 PHE A C 1
ATOM 1231 O O . PHE A 1 161 ? 8.500 -1.589 10.074 1.00 98.38 161 PHE A O 1
ATOM 1238 N N . LYS A 1 162 ? 8.337 -1.229 12.283 1.00 97.88 162 LYS A N 1
ATOM 1239 C CA . LYS A 1 162 ? 9.726 -0.770 12.456 1.00 97.88 162 LYS A CA 1
ATOM 1240 C C . LYS A 1 162 ? 10.765 -1.788 11.978 1.00 97.88 162 LYS A C 1
ATOM 1242 O O . LYS A 1 162 ? 11.856 -1.393 11.585 1.00 97.88 162 LYS A O 1
ATOM 1247 N N . GLU A 1 163 ? 10.437 -3.079 11.977 1.00 97.69 163 GLU A N 1
ATOM 1248 C CA . GLU A 1 163 ? 11.345 -4.147 11.533 1.00 97.69 163 GLU A CA 1
ATOM 1249 C C . GLU A 1 163 ? 11.542 -4.179 10.011 1.00 97.69 163 GLU A C 1
ATOM 1251 O O . GLU A 1 163 ? 12.538 -4.720 9.529 1.00 97.69 163 GLU A O 1
ATOM 1256 N N . ILE A 1 164 ? 10.588 -3.620 9.257 1.00 97.94 164 ILE A N 1
ATOM 1257 C CA . ILE A 1 164 ? 10.564 -3.665 7.788 1.00 97.94 164 ILE A CA 1
ATOM 1258 C C . ILE A 1 164 ? 10.630 -2.282 7.132 1.00 97.94 164 ILE A C 1
ATOM 1260 O O . ILE A 1 164 ? 10.628 -2.193 5.904 1.00 97.94 164 ILE A O 1
ATOM 1264 N N . GLN A 1 165 ? 10.647 -1.201 7.918 1.00 98.25 165 GLN A N 1
ATOM 1265 C CA . GLN A 1 165 ? 10.483 0.168 7.417 1.00 98.25 165 GLN A CA 1
ATOM 1266 C C . GLN A 1 165 ? 11.565 0.563 6.394 1.00 98.25 165 GLN A C 1
ATOM 1268 O O . GLN A 1 165 ? 11.269 1.221 5.395 1.00 98.25 165 GLN A O 1
ATOM 1273 N N . ASP A 1 166 ? 12.802 0.092 6.580 1.00 98.25 166 ASP A N 1
ATOM 1274 C CA . ASP A 1 166 ? 13.920 0.371 5.672 1.00 98.25 166 ASP A CA 1
ATOM 1275 C C . ASP A 1 166 ? 13.796 -0.417 4.361 1.00 98.25 166 ASP A C 1
ATOM 1277 O O . ASP A 1 166 ? 14.031 0.118 3.276 1.00 98.25 166 ASP A O 1
ATOM 1281 N N . GLN A 1 167 ? 13.377 -1.680 4.434 1.00 98.50 167 GLN A N 1
ATOM 1282 C CA . GLN A 1 167 ? 13.128 -2.519 3.261 1.00 98.50 167 GLN A CA 1
ATOM 1283 C C . GLN A 1 167 ? 11.928 -1.989 2.468 1.00 98.50 167 GLN A C 1
ATOM 1285 O O . GLN A 1 167 ? 11.966 -1.942 1.237 1.00 98.50 167 GLN A O 1
ATOM 1290 N N . PHE A 1 168 ? 10.885 -1.526 3.159 1.00 98.69 168 PHE A N 1
ATOM 1291 C CA . PHE A 1 168 ? 9.720 -0.916 2.530 1.00 98.69 168 PHE A CA 1
ATOM 1292 C C . PHE A 1 168 ? 10.076 0.405 1.840 1.00 98.69 168 PHE A C 1
ATOM 1294 O O . PHE A 1 168 ? 9.710 0.606 0.681 1.00 98.69 168 PHE A O 1
ATOM 1301 N N . LYS A 1 169 ? 10.885 1.259 2.484 1.00 98.50 169 LYS A N 1
ATOM 1302 C CA . LYS A 1 169 ? 11.469 2.454 1.857 1.00 98.50 169 LYS A CA 1
ATOM 1303 C C . LYS A 1 169 ? 12.208 2.108 0.565 1.00 98.50 169 LYS A C 1
ATOM 1305 O O . LYS A 1 169 ? 11.951 2.723 -0.469 1.00 98.50 169 LYS A O 1
ATOM 1310 N N . GLN A 1 170 ? 13.098 1.118 0.610 1.00 97.94 170 GLN A N 1
ATOM 1311 C CA . GLN A 1 170 ? 13.864 0.680 -0.560 1.00 97.94 170 GLN A CA 1
ATOM 1312 C C . GLN A 1 170 ? 12.957 0.160 -1.680 1.00 97.94 170 GLN A C 1
ATOM 1314 O O . GLN A 1 170 ? 13.172 0.472 -2.852 1.00 97.94 170 GLN A O 1
ATOM 1319 N N . ALA A 1 171 ? 11.901 -0.581 -1.340 1.00 98.12 171 ALA A N 1
ATOM 1320 C CA . ALA A 1 171 ? 10.921 -1.038 -2.319 1.00 98.12 171 ALA A CA 1
ATOM 1321 C C . ALA A 1 171 ? 10.212 0.139 -3.018 1.00 98.12 171 ALA A C 1
ATOM 1323 O O . ALA A 1 171 ? 10.040 0.108 -4.236 1.00 98.12 171 ALA A O 1
ATOM 1324 N N . ILE A 1 172 ? 9.869 1.206 -2.286 1.00 98.38 172 ILE A N 1
ATOM 1325 C CA . ILE A 1 172 ? 9.280 2.430 -2.858 1.00 98.38 172 ILE A CA 1
ATOM 1326 C C . ILE A 1 172 ? 10.301 3.192 -3.721 1.00 98.38 172 ILE A C 1
ATOM 1328 O O . ILE A 1 172 ? 9.950 3.676 -4.798 1.00 98.38 172 ILE A O 1
ATOM 1332 N N . GLN A 1 173 ? 11.571 3.271 -3.306 1.00 97.38 173 GLN A N 1
ATOM 1333 C CA . GLN A 1 173 ? 12.652 3.903 -4.086 1.00 97.38 173 GLN A CA 1
ATOM 1334 C C . GLN A 1 173 ? 12.856 3.242 -5.456 1.00 97.38 173 GLN A C 1
ATOM 1336 O O . GLN A 1 173 ? 13.148 3.921 -6.445 1.00 97.38 173 GLN A O 1
ATOM 1341 N N . ASN A 1 174 ? 12.636 1.928 -5.527 1.00 95.69 174 ASN A N 1
ATOM 1342 C CA . ASN A 1 174 ? 12.668 1.155 -6.768 1.00 95.69 174 ASN A CA 1
ATOM 1343 C C . ASN A 1 174 ? 11.434 1.372 -7.661 1.00 95.69 174 ASN A C 1
ATOM 1345 O O . ASN A 1 174 ? 11.365 0.811 -8.755 1.00 95.69 174 ASN A O 1
ATOM 1349 N N . HIS A 1 175 ? 10.488 2.215 -7.231 1.00 95.25 175 HIS A N 1
ATOM 1350 C CA . HIS A 1 175 ? 9.229 2.577 -7.880 1.00 95.25 175 HIS A CA 1
ATOM 1351 C C . HIS A 1 175 ? 8.220 1.428 -8.001 1.00 95.25 175 HIS A C 1
ATOM 1353 O O . HIS A 1 175 ? 7.076 1.585 -7.579 1.00 95.25 175 HIS A O 1
ATOM 1359 N N . ARG A 1 176 ? 8.627 0.292 -8.579 1.00 97.19 176 ARG A N 1
ATOM 1360 C CA . ARG A 1 176 ? 7.821 -0.914 -8.811 1.00 97.19 176 ARG A CA 1
ATOM 1361 C C . ARG A 1 176 ? 8.689 -2.168 -8.740 1.00 97.19 176 ARG A C 1
ATOM 1363 O O . ARG A 1 176 ? 9.868 -2.132 -9.087 1.00 97.19 176 ARG A O 1
ATOM 1370 N N . LEU A 1 177 ? 8.086 -3.299 -8.381 1.00 97.06 177 LEU A N 1
ATOM 1371 C CA . LEU A 1 177 ? 8.732 -4.609 -8.465 1.00 97.06 177 LEU A CA 1
ATOM 1372 C C . LEU A 1 177 ? 8.464 -5.266 -9.827 1.00 97.06 177 LEU A C 1
ATOM 1374 O O . LEU A 1 177 ? 7.520 -6.038 -9.987 1.00 97.06 177 LEU A O 1
ATOM 1378 N N . TRP A 1 178 ? 9.317 -4.979 -10.811 1.00 95.94 178 TRP A N 1
ATOM 1379 C CA . TRP A 1 178 ? 9.169 -5.478 -12.188 1.00 95.94 178 TRP A CA 1
ATOM 1380 C C . TRP A 1 178 ? 9.189 -7.007 -12.307 1.00 95.94 178 TRP A C 1
ATOM 1382 O O . TRP A 1 178 ? 8.494 -7.565 -13.150 1.00 95.94 178 TRP A O 1
ATOM 1392 N N . ASP A 1 179 ? 9.907 -7.712 -11.427 1.00 95.50 179 ASP A N 1
ATOM 1393 C CA . ASP A 1 179 ? 9.941 -9.182 -11.440 1.00 95.50 179 ASP A CA 1
ATOM 1394 C C . ASP A 1 179 ? 8.566 -9.827 -11.215 1.00 95.50 179 ASP A C 1
ATOM 1396 O O . ASP A 1 179 ? 8.317 -10.933 -11.705 1.00 95.50 179 ASP A O 1
ATOM 1400 N N . ARG A 1 180 ? 7.656 -9.118 -10.535 1.00 96.88 180 ARG A N 1
ATOM 1401 C CA . ARG A 1 180 ? 6.289 -9.574 -10.268 1.00 96.88 180 ARG A CA 1
ATOM 1402 C C . ARG A 1 180 ? 5.420 -9.590 -11.537 1.00 96.88 180 ARG A C 1
ATOM 1404 O O . ARG A 1 180 ? 4.437 -10.324 -11.580 1.00 96.88 180 ARG A O 1
ATOM 1411 N N . GLU A 1 181 ? 5.801 -8.894 -12.616 1.00 95.81 181 GLU A N 1
ATOM 1412 C CA . GLU A 1 181 ? 5.037 -8.839 -13.880 1.00 95.81 181 GLU A CA 1
ATOM 1413 C C . GLU A 1 181 ? 4.729 -10.237 -14.458 1.00 95.81 181 GLU A C 1
ATOM 1415 O O . GLU A 1 181 ? 3.677 -10.470 -15.050 1.00 95.81 181 GLU A O 1
ATOM 1420 N N . LYS A 1 182 ? 5.609 -11.210 -14.199 1.00 93.56 182 LYS A N 1
ATOM 1421 C CA . LYS A 1 182 ? 5.474 -12.601 -14.657 1.00 93.56 182 LYS A CA 1
ATOM 1422 C C . LYS A 1 182 ? 4.274 -13.337 -14.053 1.00 93.56 182 LYS A C 1
ATOM 1424 O O . LYS A 1 182 ? 3.809 -14.302 -14.653 1.00 93.56 182 LYS A O 1
ATOM 1429 N N . VAL A 1 183 ? 3.805 -12.923 -12.873 1.00 93.31 183 VAL A N 1
ATOM 1430 C CA . VAL A 1 183 ? 2.756 -13.629 -12.113 1.00 93.31 183 VAL A CA 1
ATOM 1431 C C . VAL A 1 183 ? 1.448 -12.841 -12.009 1.00 93.31 183 VAL A C 1
ATOM 1433 O O . VAL A 1 183 ? 0.392 -13.438 -11.814 1.00 93.31 183 VAL A O 1
ATOM 1436 N N . VAL A 1 184 ? 1.472 -11.516 -12.206 1.00 94.50 184 VAL A N 1
ATOM 1437 C CA . VAL A 1 184 ? 0.279 -10.662 -12.024 1.00 94.50 184 VAL A CA 1
ATOM 1438 C C . VAL A 1 184 ? -0.820 -10.864 -13.065 1.00 94.50 184 VAL A C 1
ATOM 1440 O O . VAL A 1 184 ? -1.958 -10.469 -12.823 1.00 94.50 184 VAL A O 1
ATOM 1443 N N . ALA A 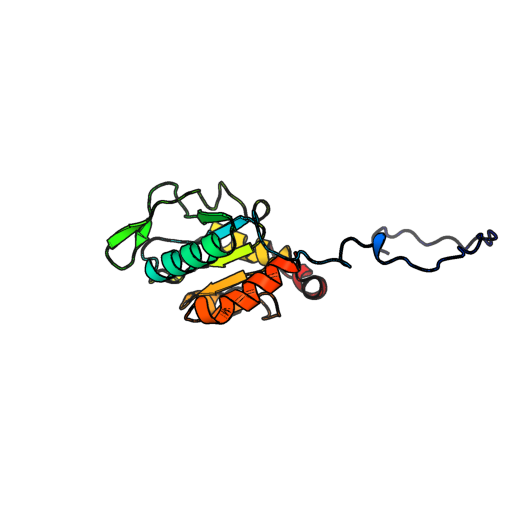1 185 ? -0.526 -11.501 -14.202 1.00 91.62 185 ALA A N 1
ATOM 1444 C CA . ALA A 1 185 ? -1.537 -11.815 -15.214 1.00 91.62 185 ALA A CA 1
ATOM 1445 C C . ALA A 1 185 ? -2.659 -12.724 -14.672 1.00 91.62 185 ALA A C 1
ATOM 1447 O O . ALA A 1 185 ? -3.778 -12.672 -15.176 1.00 91.62 185 ALA A O 1
ATOM 1448 N N . ALA A 1 186 ? -2.374 -13.523 -13.636 1.00 93.00 186 ALA A N 1
ATOM 1449 C CA . ALA A 1 186 ? -3.350 -14.389 -12.978 1.00 93.00 186 ALA A CA 1
ATOM 1450 C C . ALA A 1 186 ? -4.207 -13.667 -11.920 1.00 93.00 186 ALA A C 1
ATOM 1452 O O . ALA A 1 186 ? -5.181 -14.241 -11.439 1.00 93.00 186 ALA A O 1
ATOM 1453 N N . ILE A 1 187 ? -3.865 -12.428 -11.546 1.00 96.00 187 ILE A N 1
ATOM 1454 C CA . ILE A 1 187 ? -4.532 -11.693 -10.466 1.00 96.00 187 ILE A CA 1
ATOM 1455 C C . ILE A 1 187 ? -5.821 -11.032 -10.993 1.00 96.00 187 ILE A C 1
ATOM 1457 O O . ILE A 1 187 ? -5.749 -10.183 -11.898 1.00 96.00 187 ILE A O 1
ATOM 1461 N N . PRO A 1 188 ? -7.001 -11.378 -10.435 1.00 93.75 188 PRO A N 1
ATOM 1462 C CA . PRO A 1 188 ? -8.297 -10.888 -10.897 1.00 93.75 188 PRO A CA 1
ATOM 1463 C C . PRO A 1 188 ? -8.634 -9.525 -10.269 1.00 93.75 188 PRO A C 1
ATOM 1465 O O . PRO A 1 188 ? -9.557 -9.405 -9.465 1.00 93.75 188 PRO A O 1
ATOM 1468 N N . ALA A 1 189 ? -7.858 -8.507 -10.632 1.00 90.19 189 ALA A N 1
ATOM 1469 C CA . ALA A 1 189 ? -8.084 -7.106 -10.275 1.00 90.19 189 ALA A CA 1
ATOM 1470 C C . ALA A 1 189 ? -8.162 -6.218 -11.512 1.00 90.19 189 ALA A C 1
ATOM 1472 O O . ALA A 1 189 ? -7.467 -6.537 -12.508 1.00 90.19 189 ALA A O 1
#

Nearest PDB structures (foldseek):
  6jqq-assembly1_C  TM=9.279E-01  e=1.145E-15  Escherichia coli ISC7
  6q3t-assembly1_A  TM=9.179E-01  e=1.343E-07  Pyrococcus horikoshii
  7r66-assembly2_C  TM=8.908E-01  e=1.343E-07  Thermococcus thioreducens
  3l18-assembly1_B  TM=8.995E-01  e=1.737E-07  Thermococcus onnurineus NA1
  6f2f-assembly1_A  TM=7.932E-01  e=1.975E-07  Pyrococcus horikoshii

Secondary structure (DSSP, 8-state):
-TT-PPPPP-----PPPPS-S--GGG-SSSS--S--TT-EEEEE--TTB-HHHHHHHHHHHHHHT-EEEEEESSSSPEEBTTS-EE--SEETTTS-GGG-SEEEE--BS-HHHHHH-HHHHHHHHHHHHTT--EEEEGGGGGHHHHTTPPPBTTEEEES-GGGTHHHHHHHHHT-S-GGGHHHHTT---

Solvent-accessible surface area (backbone atoms only — not comparable to full-atom values): 10838 Å² total; per-residue (Å²): 106,95,81,73,61,78,83,74,84,83,78,88,70,89,72,81,76,66,97,65,91,76,60,66,89,80,44,88,77,72,64,61,52,95,58,48,60,70,40,34,33,39,32,45,46,54,54,28,20,44,57,68,61,52,51,56,50,50,55,51,28,57,78,52,44,30,41,75,42,39,23,21,90,46,67,60,59,34,34,23,68,88,69,48,80,41,80,39,75,36,24,44,87,78,57,47,51,88,83,38,53,30,40,35,38,60,27,44,84,31,58,69,60,50,74,68,32,66,64,62,49,43,37,53,46,39,32,53,53,67,25,26,29,37,38,21,23,46,66,40,40,57,49,38,67,77,69,68,54,80,81,52,89,38,46,47,67,42,80,50,67,83,83,45,48,68,58,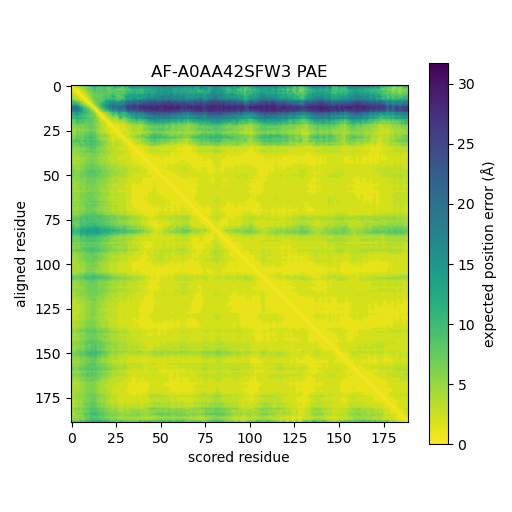52,49,52,29,51,20,53,57,45,45,71,81,50,64,82,60,32,83,77,52,97,94

Foldseek 3Di:
DVVPDDDDPDDPDPDDDDPDPDDLVPDPQSDFAPAQAAAEEEEEDAAQFAVVQVVVVVVLCVVRNYHYFYEYQDQFFHAHVVGDTDHGRYHLVVCALVNGLEYEYTDGPCLVVCVVDPSNLVRVLVCLLQQHAYEYEDPRLVVCVVQVPDDDQRYYYYPHCVVCVVSNRVRSSSSGDPVSNVPSVPRPD

Radius of gyration: 20.36 Å; Cα contacts (8 Å, |Δi|>4): 312; chains: 1; bounding box: 45×30×69 Å

pLDDT: mean 95.08, std 6.63, range [60.97, 98.94]

Organism: Acinetobacter johnsonii (NCBI:txid40214)

Mean predicted aligned error: 4.48 Å